Protein AF-A0A922Z067-F1 (afdb_monomer)

Structure (mmCIF, N/CA/C/O backbone):
data_AF-A0A922Z067-F1
#
_entry.id   AF-A0A922Z067-F1
#
loop_
_atom_site.group_PDB
_atom_site.id
_atom_site.type_symbol
_atom_site.label_atom_id
_atom_site.label_alt_id
_atom_site.label_comp_id
_atom_site.label_asym_id
_atom_site.label_entity_id
_atom_site.label_seq_id
_atom_site.pdbx_PDB_ins_code
_atom_site.Cartn_x
_atom_site.Cartn_y
_atom_site.Cartn_z
_atom_site.occupancy
_atom_site.B_iso_or_equiv
_atom_site.auth_seq_id
_atom_site.auth_comp_id
_atom_site.auth_asym_id
_atom_site.auth_atom_id
_atom_site.pdbx_PDB_model_num
ATOM 1 N N . MET A 1 1 ? -2.466 -18.000 26.412 1.00 44.81 1 MET A N 1
ATOM 2 C CA . MET A 1 1 ? -3.305 -17.136 25.554 1.00 44.81 1 MET A CA 1
ATOM 3 C C . MET A 1 1 ? -4.012 -16.157 26.472 1.00 44.81 1 MET A C 1
ATOM 5 O O . MET A 1 1 ? -4.821 -16.600 27.269 1.00 44.81 1 MET A O 1
ATOM 9 N N . SER A 1 2 ? -3.611 -14.889 26.459 1.00 47.97 2 SER A N 1
ATOM 10 C CA . SER A 1 2 ? -4.066 -13.870 27.418 1.00 47.97 2 SER A CA 1
ATOM 11 C C . SER A 1 2 ? -5.526 -13.458 27.169 1.00 47.97 2 SER A C 1
ATOM 13 O O . SER A 1 2 ? -5.926 -13.393 26.007 1.00 47.97 2 SER A O 1
ATOM 15 N N . GLU A 1 3 ? -6.288 -13.141 28.225 1.00 55.47 3 GLU A N 1
ATOM 16 C CA . GLU A 1 3 ? -7.697 -12.682 28.168 1.00 55.47 3 GLU A CA 1
ATOM 17 C C . GLU A 1 3 ? -7.913 -11.548 27.152 1.00 55.47 3 GLU A C 1
ATOM 19 O O . GLU A 1 3 ? -8.799 -11.638 26.306 1.00 55.47 3 GLU A O 1
ATOM 24 N N . ALA A 1 4 ? -6.996 -10.575 27.105 1.00 55.53 4 ALA A N 1
ATOM 25 C CA . ALA A 1 4 ? -7.028 -9.482 26.130 1.00 55.53 4 ALA A CA 1
ATOM 26 C C . ALA A 1 4 ? -7.072 -9.960 24.662 1.00 55.53 4 ALA A C 1
ATOM 28 O O . ALA A 1 4 ? -7.680 -9.321 23.809 1.00 55.53 4 ALA A O 1
ATOM 29 N N . GLY A 1 5 ? -6.448 -11.098 24.337 1.00 57.03 5 GLY A N 1
ATOM 30 C CA . GLY A 1 5 ? -6.485 -11.667 22.986 1.00 57.03 5 GLY A CA 1
ATOM 31 C C . GLY A 1 5 ? -7.837 -12.289 22.620 1.00 57.03 5 GLY A C 1
ATOM 32 O O . GLY A 1 5 ? -8.207 -12.285 21.446 1.00 57.03 5 GLY A O 1
ATOM 33 N N . GLN A 1 6 ? -8.579 -12.804 23.604 1.00 59.97 6 GLN A N 1
ATOM 34 C CA . GLN A 1 6 ? -9.926 -13.348 23.401 1.00 59.97 6 GLN A CA 1
ATOM 35 C C . GLN A 1 6 ? -10.960 -12.230 23.240 1.00 59.97 6 GLN A C 1
ATOM 37 O O . GLN A 1 6 ? -11.846 -12.351 22.391 1.00 59.97 6 GLN A O 1
ATOM 42 N N . ASP A 1 7 ? -10.791 -11.115 23.954 1.00 71.62 7 ASP A N 1
ATOM 43 C CA . ASP A 1 7 ? -11.640 -9.932 23.789 1.00 71.62 7 ASP A CA 1
ATOM 44 C C . ASP A 1 7 ? -11.510 -9.332 22.385 1.00 71.62 7 ASP A C 1
ATOM 46 O O . ASP A 1 7 ? -12.518 -9.132 21.703 1.00 71.62 7 ASP A O 1
ATOM 50 N N . TRP A 1 8 ? -10.285 -9.162 21.873 1.00 71.50 8 TRP A N 1
ATOM 51 C CA . TRP A 1 8 ? -10.077 -8.693 20.497 1.00 71.50 8 TRP A CA 1
ATOM 52 C C . TRP A 1 8 ? -10.680 -9.625 19.441 1.00 71.50 8 TRP A C 1
ATOM 54 O O . TRP A 1 8 ? -11.206 -9.149 18.434 1.00 71.50 8 TRP A O 1
ATOM 64 N N . ALA A 1 9 ? -10.641 -10.941 19.663 1.00 70.44 9 ALA A N 1
ATOM 65 C CA . ALA A 1 9 ? -11.249 -11.911 18.755 1.00 70.44 9 ALA A CA 1
ATOM 66 C C . ALA A 1 9 ? -12.785 -11.803 18.748 1.00 70.44 9 ALA A C 1
ATOM 68 O O . ALA A 1 9 ? -13.399 -11.804 17.679 1.00 70.44 9 ALA A O 1
ATOM 69 N N . ARG A 1 10 ? -13.412 -11.650 19.923 1.00 74.25 10 ARG A N 1
ATOM 70 C CA . ARG A 1 10 ? -14.869 -11.477 20.051 1.00 74.25 10 ARG A CA 1
ATOM 71 C C . ARG A 1 10 ? -15.341 -10.154 19.442 1.00 74.25 10 ARG A C 1
ATOM 73 O O . ARG A 1 10 ? -16.341 -10.129 18.719 1.00 74.25 10 ARG A O 1
ATOM 80 N N . LEU A 1 11 ? -14.605 -9.069 19.677 1.00 76.12 11 LEU A N 1
ATOM 81 C CA . LEU A 1 11 ? -14.868 -7.772 19.048 1.00 76.12 11 LEU A CA 1
ATOM 82 C C . LEU A 1 11 ? -14.697 -7.846 17.530 1.00 76.12 11 LEU A C 1
ATOM 84 O O . LEU A 1 11 ? -15.521 -7.315 16.789 1.00 76.12 11 LEU A O 1
ATOM 88 N N . GLY A 1 12 ? -13.669 -8.558 17.061 1.00 76.00 12 GLY A N 1
ATOM 89 C CA . GLY A 1 12 ? -13.436 -8.783 15.639 1.00 76.00 12 GLY A CA 1
ATOM 90 C C . GLY A 1 12 ? -14.587 -9.532 14.972 1.00 76.00 12 GLY A C 1
ATOM 91 O O . GLY A 1 12 ? -15.049 -9.118 13.912 1.00 76.00 12 GLY A O 1
ATOM 92 N N . ALA A 1 13 ? -15.108 -10.574 15.624 1.00 75.94 13 ALA A N 1
ATOM 93 C CA . ALA A 1 13 ? -16.281 -11.304 15.152 1.00 75.94 13 ALA A CA 1
ATOM 94 C C . ALA A 1 13 ? -17.540 -10.420 15.110 1.00 75.94 13 ALA A C 1
ATOM 96 O O . ALA A 1 13 ? -18.308 -10.500 14.157 1.00 75.94 13 ALA A O 1
ATOM 97 N N . THR A 1 14 ? -17.726 -9.546 16.102 1.00 78.69 14 THR A N 1
ATOM 98 C CA . THR A 1 14 ? -18.857 -8.602 16.149 1.00 78.69 14 THR A CA 1
ATOM 99 C C . THR A 1 14 ? -18.771 -7.584 15.009 1.00 78.69 14 THR A C 1
ATOM 101 O O . THR A 1 14 ? -19.737 -7.379 14.280 1.00 78.69 14 THR A O 1
ATOM 104 N N . ALA A 1 15 ? -17.592 -6.999 14.786 1.00 79.25 15 ALA A N 1
ATOM 105 C CA . ALA A 1 15 ? -17.363 -6.064 13.688 1.00 79.25 15 ALA A CA 1
ATOM 106 C C . ALA A 1 15 ? -17.493 -6.729 12.302 1.00 79.25 15 ALA A C 1
ATOM 108 O O . ALA A 1 15 ? -17.923 -6.079 11.353 1.00 79.25 15 ALA A O 1
ATOM 109 N N . ALA A 1 16 ? -17.165 -8.020 12.179 1.00 77.81 16 ALA A N 1
ATOM 110 C CA . ALA A 1 16 ? -17.345 -8.790 10.947 1.00 77.81 16 ALA A CA 1
ATOM 111 C C . ALA A 1 16 ? -18.813 -9.163 10.653 1.00 77.81 16 ALA A C 1
ATOM 113 O O . ALA A 1 16 ? -19.139 -9.444 9.502 1.00 77.81 16 ALA A O 1
ATOM 114 N N . GLN A 1 17 ? -19.696 -9.162 11.659 1.00 82.25 17 GLN A N 1
ATOM 115 C CA . GLN A 1 17 ? -21.141 -9.374 11.477 1.00 82.25 17 GLN A CA 1
ATOM 116 C C . GLN A 1 17 ? -21.872 -8.112 10.999 1.00 82.25 17 GLN A C 1
ATOM 118 O O . GLN A 1 17 ? -22.988 -8.200 10.486 1.00 82.25 17 GLN A O 1
ATOM 123 N N . ASP A 1 18 ? -21.258 -6.934 11.135 1.00 86.00 18 ASP A N 1
ATOM 124 C CA . ASP A 1 18 ? -21.818 -5.693 10.614 1.00 86.00 18 ASP A CA 1
ATOM 125 C C . ASP A 1 18 ? -21.780 -5.691 9.080 1.00 86.00 18 ASP A C 1
ATOM 127 O O . ASP A 1 18 ? -20.713 -5.640 8.465 1.00 86.00 18 ASP A O 1
ATOM 131 N N . ALA A 1 19 ? -22.956 -5.725 8.448 1.00 85.44 19 ALA A N 1
ATOM 132 C CA . ALA A 1 19 ? -23.074 -5.861 6.997 1.00 85.44 19 ALA A CA 1
ATOM 133 C C . ALA A 1 19 ? -22.355 -4.744 6.222 1.00 85.44 19 ALA A C 1
ATOM 135 O O . ALA A 1 19 ? -21.806 -4.999 5.148 1.00 85.44 19 ALA A O 1
ATOM 136 N N . THR A 1 20 ? -22.316 -3.520 6.757 1.00 86.88 20 THR A N 1
ATOM 137 C CA . THR A 1 20 ? -21.654 -2.381 6.108 1.00 86.88 20 THR A CA 1
ATOM 138 C C . THR A 1 20 ? -20.136 -2.535 6.158 1.00 86.88 20 THR A C 1
ATOM 140 O O . THR A 1 20 ? -19.469 -2.365 5.136 1.00 86.88 20 THR A O 1
ATOM 143 N N . LEU A 1 21 ? -19.582 -2.891 7.323 1.00 85.75 21 LEU A N 1
ATOM 144 C CA . LEU A 1 21 ? -18.149 -3.156 7.478 1.00 85.75 21 LEU A CA 1
ATOM 145 C C . LEU A 1 21 ? -17.712 -4.381 6.673 1.00 85.75 21 LEU A C 1
ATOM 147 O O . LEU A 1 21 ? -16.710 -4.307 5.964 1.00 85.75 21 LEU A O 1
ATOM 151 N N . ALA A 1 22 ? -18.477 -5.473 6.727 1.00 83.25 22 ALA A N 1
ATOM 152 C CA . ALA A 1 22 ? -18.193 -6.703 5.996 1.00 83.25 22 ALA A CA 1
ATOM 153 C C . ALA A 1 22 ? -18.208 -6.481 4.477 1.00 83.25 22 ALA A C 1
ATOM 155 O O . ALA A 1 22 ? -17.276 -6.890 3.782 1.00 83.25 22 ALA A O 1
ATOM 156 N N . SER A 1 23 ? -19.219 -5.770 3.964 1.00 84.75 23 SER A N 1
ATOM 157 C CA . SER A 1 23 ? -19.333 -5.466 2.532 1.00 84.75 23 SER A CA 1
ATOM 158 C C . SER A 1 23 ? -18.213 -4.547 2.052 1.00 84.75 23 SER A C 1
ATOM 160 O O . SER A 1 23 ? -17.657 -4.766 0.980 1.00 84.75 23 SER A O 1
ATOM 162 N N . TYR A 1 24 ? -17.846 -3.533 2.843 1.00 85.94 24 TYR A N 1
ATOM 163 C CA . TYR A 1 24 ? -16.751 -2.634 2.481 1.00 85.94 24 TYR A CA 1
ATOM 164 C C . TYR A 1 24 ? -15.385 -3.324 2.567 1.00 85.94 24 TYR A C 1
ATOM 166 O O . TYR A 1 24 ? -14.530 -3.120 1.708 1.00 85.94 24 TYR A O 1
ATOM 174 N N . ALA A 1 25 ? -15.165 -4.156 3.589 1.00 85.94 25 ALA A N 1
ATOM 175 C CA . ALA A 1 25 ? -13.918 -4.887 3.758 1.00 85.94 25 ALA A CA 1
ATOM 176 C C . ALA A 1 25 ? -13.757 -6.031 2.754 1.00 85.94 25 ALA A C 1
ATOM 178 O O . ALA A 1 25 ? -12.620 -6.428 2.547 1.00 85.94 25 ALA A O 1
ATOM 179 N N . ALA A 1 26 ? -14.842 -6.565 2.176 1.00 82.00 26 ALA A N 1
ATOM 180 C CA . ALA A 1 26 ? -14.914 -7.797 1.381 1.00 82.00 26 ALA A CA 1
ATOM 181 C C . ALA A 1 26 ? -13.571 -8.271 0.783 1.00 82.00 26 ALA A C 1
ATOM 183 O O . ALA A 1 26 ? -13.000 -7.652 -0.123 1.00 82.00 26 ALA A O 1
ATOM 184 N N . GLY A 1 27 ? -13.055 -9.382 1.327 1.00 77.56 27 GLY A N 1
ATOM 185 C CA . GLY A 1 27 ? -11.777 -9.986 0.927 1.00 77.56 27 GLY A CA 1
ATOM 186 C C . GLY A 1 27 ? -10.516 -9.227 1.367 1.00 77.56 27 GLY A C 1
ATOM 187 O O . GLY A 1 27 ? -9.429 -9.546 0.906 1.00 77.56 27 GLY A O 1
ATOM 188 N N . GLY A 1 28 ? -10.642 -8.200 2.201 1.00 84.00 28 GLY A N 1
ATOM 189 C CA . GLY A 1 28 ? -9.570 -7.333 2.682 1.00 84.00 28 GLY A CA 1
ATOM 190 C C . GLY A 1 28 ? -9.375 -7.428 4.195 1.00 84.00 28 GLY A C 1
ATOM 191 O O . GLY A 1 28 ? -9.529 -8.493 4.797 1.00 84.00 28 GLY A O 1
ATOM 192 N N . ALA A 1 29 ? -9.002 -6.319 4.829 1.00 86.50 29 ALA A N 1
ATOM 193 C CA . ALA A 1 29 ? -8.686 -6.289 6.254 1.00 86.50 29 ALA A CA 1
ATOM 194 C C . ALA A 1 29 ? -9.755 -5.610 7.093 1.00 86.50 29 ALA A C 1
ATOM 196 O O . ALA A 1 29 ? -10.388 -4.641 6.677 1.00 86.50 29 ALA A O 1
ATOM 197 N N . LEU A 1 30 ? -9.855 -6.091 8.326 1.00 88.25 30 LEU A N 1
ATOM 198 C CA . LEU A 1 30 ? -10.608 -5.452 9.386 1.00 88.25 30 LEU A CA 1
ATOM 199 C C . LEU A 1 30 ? -9.695 -5.305 10.612 1.00 88.25 30 LEU A C 1
ATOM 201 O O . LEU A 1 30 ? -9.114 -6.270 11.112 1.00 88.25 30 LEU A O 1
ATOM 205 N N . LEU A 1 31 ? -9.520 -4.071 11.063 1.00 88.44 31 LEU A N 1
ATOM 206 C CA . LEU A 1 31 ? -8.706 -3.701 12.218 1.00 88.44 31 LEU A CA 1
ATOM 207 C C . LEU A 1 31 ? -9.610 -3.073 13.272 1.00 88.44 31 LEU A C 1
ATOM 209 O O . LEU A 1 31 ? -10.593 -2.415 12.933 1.00 88.44 31 LEU A O 1
ATOM 213 N N . LEU A 1 32 ? -9.246 -3.236 14.537 1.00 89.94 32 LEU A N 1
ATOM 214 C CA . LEU A 1 32 ? -9.886 -2.542 15.644 1.00 89.94 32 LEU A CA 1
ATOM 215 C C . LEU A 1 32 ? -8.896 -1.588 16.299 1.00 89.94 32 LEU A C 1
ATOM 217 O O . LEU A 1 32 ? -7.695 -1.854 16.339 1.00 89.94 32 LEU A O 1
ATOM 221 N N . TRP A 1 33 ? -9.400 -0.476 16.810 1.00 88.12 33 TRP A N 1
ATOM 222 C CA . TRP A 1 33 ? -8.616 0.500 17.545 1.00 88.12 33 TRP A CA 1
ATOM 223 C C . TRP A 1 33 ? -9.377 0.936 18.789 1.00 88.12 33 TRP A C 1
ATOM 225 O O . TRP A 1 33 ? -10.476 1.486 18.696 1.00 88.12 33 TRP A O 1
ATOM 235 N N . ASP A 1 34 ? -8.764 0.700 19.941 1.00 85.12 34 ASP A N 1
ATOM 236 C CA . ASP A 1 34 ? -9.193 1.278 21.207 1.00 85.12 34 ASP A CA 1
ATOM 237 C C . ASP A 1 34 ? -8.464 2.612 21.423 1.00 85.12 34 ASP A C 1
ATOM 239 O O . ASP A 1 34 ? -7.254 2.738 21.200 1.00 85.12 34 ASP A O 1
ATOM 243 N N . ARG A 1 35 ? -9.231 3.619 21.844 1.00 80.94 35 ARG A N 1
ATOM 244 C CA . ARG A 1 35 ? -8.738 4.950 22.185 1.00 80.94 35 ARG A CA 1
ATOM 245 C C . ARG A 1 35 ? -7.669 4.891 23.274 1.00 80.94 35 ARG A C 1
ATOM 247 O O . ARG A 1 35 ? -6.694 5.638 23.156 1.00 80.94 35 ARG A O 1
ATOM 254 N N . ASP A 1 36 ? -7.859 4.040 24.279 1.00 76.94 36 ASP A N 1
ATOM 255 C CA . ASP A 1 36 ? -7.061 4.047 25.506 1.00 76.94 36 ASP A CA 1
ATOM 256 C C . ASP A 1 36 ? -5.880 3.070 25.430 1.00 76.94 36 ASP A C 1
ATOM 258 O O . ASP A 1 36 ? -4.781 3.401 25.878 1.00 76.94 36 ASP A O 1
ATOM 262 N N . ALA A 1 37 ? -6.044 1.916 24.770 1.00 75.06 37 ALA A N 1
ATOM 263 C CA . ALA A 1 37 ? -4.945 0.968 24.568 1.00 75.06 37 ALA A CA 1
ATOM 264 C C . ALA A 1 37 ? -3.844 1.479 23.616 1.00 75.06 37 ALA A C 1
ATOM 266 O O . ALA A 1 37 ? -2.691 1.054 23.714 1.00 75.06 37 ALA A O 1
ATOM 267 N N . GLY A 1 38 ? -4.180 2.356 22.659 1.00 69.62 38 GLY A N 1
ATOM 268 C CA . GLY A 1 38 ? -3.211 2.950 21.726 1.00 69.62 38 GLY A CA 1
ATOM 269 C C . GLY A 1 38 ? -2.507 1.949 20.795 1.00 69.62 38 GLY A C 1
ATOM 270 O O . GLY A 1 38 ? -1.472 2.282 20.207 1.00 69.62 38 GLY A O 1
ATOM 271 N N . GLN A 1 39 ? -3.050 0.735 20.669 1.00 72.94 39 GLN A N 1
ATOM 272 C CA . GLN A 1 39 ? -2.541 -0.356 19.839 1.00 72.94 39 GLN A CA 1
ATOM 273 C C . GLN A 1 39 ? -3.671 -0.939 18.978 1.00 72.94 39 GLN A C 1
ATOM 275 O O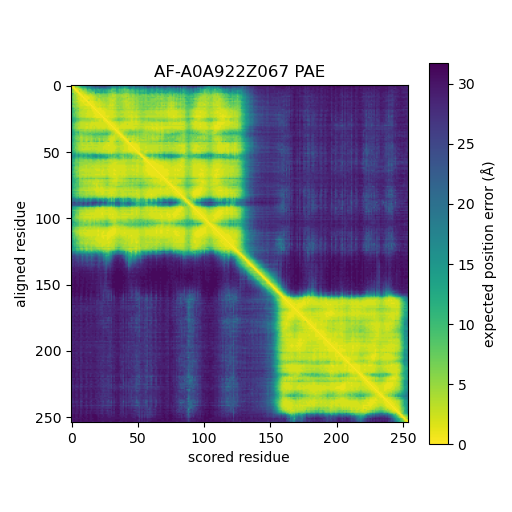 . GLN A 1 39 ? -4.814 -1.014 19.438 1.00 72.94 39 GLN A O 1
ATOM 280 N N . PRO A 1 40 ? -3.380 -1.372 17.738 1.00 77.88 40 PRO A N 1
ATOM 281 C CA . PRO A 1 40 ? -4.387 -1.968 16.876 1.00 77.88 40 PRO A CA 1
ATOM 282 C C . PRO A 1 40 ? -4.670 -3.426 17.266 1.00 77.88 40 PRO A C 1
ATOM 284 O O . PRO A 1 40 ? -3.758 -4.244 17.398 1.00 77.88 40 PRO A O 1
ATOM 287 N N . GLY A 1 41 ? -5.952 -3.769 17.374 1.00 79.69 41 GLY A N 1
ATOM 288 C CA . GLY A 1 41 ? -6.441 -5.140 17.447 1.00 79.69 41 GLY A CA 1
ATOM 289 C C . GLY A 1 41 ? -6.564 -5.751 16.049 1.00 79.69 41 GLY A C 1
ATOM 290 O O . GLY A 1 41 ? -7.201 -5.189 15.155 1.00 79.69 41 GLY A O 1
ATOM 291 N N . PHE A 1 42 ? -5.961 -6.921 15.842 1.00 77.69 42 PHE A N 1
ATOM 292 C CA . PHE A 1 42 ? -6.008 -7.630 14.562 1.00 77.69 42 PHE A CA 1
ATOM 293 C C . PHE A 1 42 ? -7.165 -8.624 14.519 1.00 77.69 42 PHE A C 1
ATOM 295 O O . PHE A 1 42 ? -7.149 -9.604 15.262 1.00 77.69 42 PHE A O 1
ATOM 302 N N . THR A 1 43 ? -8.124 -8.422 13.613 1.00 77.00 43 THR A N 1
ATOM 303 C CA . THR A 1 43 ? -9.290 -9.322 13.508 1.00 77.00 43 THR A CA 1
ATOM 304 C C . THR A 1 43 ? -9.104 -10.441 12.484 1.00 77.00 43 THR A C 1
ATOM 306 O O . THR A 1 43 ? -9.693 -11.507 12.628 1.00 77.00 43 THR A O 1
ATOM 309 N N . ASN A 1 44 ? -8.264 -10.236 11.463 1.00 79.25 44 ASN A N 1
ATOM 310 C CA . ASN A 1 44 ? -7.990 -11.237 10.437 1.00 79.25 44 ASN A CA 1
ATOM 311 C C . ASN A 1 44 ? -6.524 -11.207 9.964 1.00 79.25 44 ASN A C 1
ATOM 313 O O . ASN A 1 44 ? -5.731 -10.333 10.326 1.00 79.25 44 ASN A O 1
ATOM 317 N N . ALA A 1 45 ? -6.140 -12.198 9.159 1.00 76.62 45 ALA A N 1
ATOM 318 C CA . ALA A 1 45 ? -4.771 -12.335 8.670 1.00 76.62 45 ALA A CA 1
ATOM 319 C C . ALA A 1 45 ? -4.365 -11.187 7.718 1.00 76.62 45 ALA A C 1
ATOM 321 O O . ALA A 1 45 ? -3.230 -10.715 7.772 1.00 76.62 45 ALA A O 1
ATOM 322 N N . ALA A 1 46 ? -5.307 -10.658 6.930 1.00 76.06 46 ALA A N 1
ATOM 323 C CA . ALA A 1 46 ? -5.093 -9.481 6.088 1.00 76.06 46 ALA A CA 1
ATOM 324 C C . ALA A 1 46 ? -4.741 -8.224 6.906 1.00 76.06 46 ALA A C 1
ATOM 326 O O . ALA A 1 46 ? -3.865 -7.453 6.520 1.00 76.06 46 ALA A O 1
ATOM 327 N N . ALA A 1 47 ? -5.370 -8.033 8.068 1.00 77.25 47 ALA A N 1
ATOM 328 C CA . ALA A 1 47 ? -5.072 -6.934 8.981 1.00 77.25 47 ALA A CA 1
ATOM 329 C C . ALA A 1 47 ? -3.647 -7.022 9.542 1.00 77.25 47 ALA A C 1
ATOM 331 O O . ALA A 1 47 ? -2.952 -6.008 9.632 1.00 77.25 47 ALA A O 1
ATOM 332 N N . ARG A 1 48 ? -3.178 -8.236 9.864 1.00 76.50 48 ARG A N 1
ATOM 333 C CA . ARG A 1 48 ? -1.776 -8.459 10.256 1.00 76.50 48 ARG A CA 1
ATOM 334 C C . ARG A 1 48 ? -0.820 -8.166 9.108 1.00 76.50 48 ARG A C 1
ATOM 336 O O . ARG A 1 48 ? 0.182 -7.491 9.332 1.00 76.50 48 ARG A O 1
ATOM 343 N N . ALA A 1 49 ? -1.143 -8.625 7.898 1.00 71.12 49 ALA A N 1
ATOM 344 C CA . ALA A 1 49 ? -0.337 -8.374 6.705 1.00 71.12 49 ALA A CA 1
ATOM 345 C C . ALA A 1 49 ? -0.211 -6.869 6.405 1.00 71.12 49 ALA A C 1
ATOM 347 O O . ALA A 1 49 ? 0.881 -6.397 6.099 1.00 71.12 49 ALA A O 1
ATOM 348 N N . LEU A 1 50 ? -1.292 -6.099 6.582 1.00 75.75 50 LEU A N 1
ATOM 349 C CA . LEU A 1 50 ? -1.303 -4.649 6.357 1.00 75.75 50 LEU A CA 1
ATOM 350 C C . LEU A 1 50 ? -0.302 -3.892 7.249 1.00 75.75 50 LEU A C 1
ATOM 352 O O . LEU A 1 50 ? 0.363 -2.966 6.785 1.00 75.75 50 LEU A O 1
ATOM 356 N N . LEU A 1 51 ? -0.152 -4.316 8.508 1.00 72.31 51 LEU A N 1
ATOM 357 C CA . LEU A 1 51 ? 0.768 -3.712 9.485 1.00 72.31 51 LEU A CA 1
ATOM 358 C C . LEU A 1 51 ? 2.085 -4.489 9.656 1.00 72.31 51 LEU A C 1
ATOM 360 O O . LEU A 1 51 ? 2.804 -4.281 10.640 1.00 72.31 51 LEU A O 1
ATOM 364 N N . ALA A 1 52 ? 2.397 -5.395 8.723 1.00 65.12 52 ALA A N 1
ATOM 365 C CA . ALA A 1 52 ? 3.567 -6.277 8.761 1.00 65.12 52 ALA A CA 1
ATOM 366 C C . ALA A 1 52 ? 3.753 -7.008 10.110 1.00 65.12 52 ALA A C 1
ATOM 368 O O . ALA A 1 52 ? 4.873 -7.218 10.565 1.00 65.12 52 ALA A O 1
ATOM 369 N N . GLY A 1 53 ? 2.657 -7.323 10.808 1.00 59.25 53 GLY A N 1
ATOM 370 C CA . GLY A 1 53 ? 2.670 -7.968 12.126 1.00 59.25 53 GLY A CA 1
ATOM 371 C C . GLY A 1 53 ? 3.215 -7.120 13.286 1.00 59.25 53 GLY A C 1
ATOM 372 O O . GLY A 1 53 ? 3.139 -7.563 14.426 1.00 59.25 53 GLY A O 1
ATOM 373 N N . THR A 1 54 ? 3.722 -5.908 13.034 1.00 62.25 54 THR A N 1
ATOM 374 C CA . THR A 1 54 ? 4.356 -5.060 14.064 1.00 62.25 54 THR A CA 1
ATOM 375 C C . THR A 1 54 ? 3.359 -4.276 14.913 1.00 62.25 54 THR A C 1
ATOM 377 O O . THR A 1 54 ? 3.696 -3.849 16.012 1.00 62.25 54 THR A O 1
ATOM 380 N N . GLY A 1 55 ? 2.159 -4.012 14.382 1.00 64.75 55 GLY A N 1
ATOM 381 C CA . GLY A 1 55 ? 1.172 -3.127 15.016 1.00 64.75 55 GLY A CA 1
ATOM 382 C C . GLY A 1 55 ? 1.597 -1.654 15.094 1.00 64.75 55 GLY A C 1
ATOM 383 O O . GLY A 1 55 ? 0.853 -0.827 15.615 1.00 64.75 55 GLY A O 1
ATOM 384 N N . SER A 1 56 ? 2.767 -1.295 14.555 1.00 69.50 56 SER A N 1
ATOM 385 C CA . SER A 1 56 ? 3.314 0.054 14.660 1.00 69.50 56 SER A CA 1
ATOM 386 C C . SER A 1 56 ? 2.691 0.981 13.621 1.00 69.50 56 SER A C 1
ATOM 388 O O . SER A 1 56 ? 2.845 0.797 12.414 1.00 69.50 56 SER A O 1
ATOM 390 N N . LEU A 1 57 ? 1.990 2.005 14.106 1.00 76.62 57 LEU A N 1
ATOM 391 C CA . LEU A 1 57 ? 1.376 3.057 13.296 1.00 76.62 57 LEU A CA 1
ATOM 392 C C . LEU A 1 57 ? 2.079 4.399 13.527 1.00 76.62 57 LEU A C 1
ATOM 394 O O . LEU A 1 57 ? 2.449 4.682 14.668 1.00 76.62 57 LEU A O 1
ATOM 398 N N . PRO A 1 58 ? 2.211 5.277 12.514 1.00 75.88 58 PRO A N 1
ATOM 399 C CA . PRO A 1 58 ? 2.752 6.624 12.703 1.00 75.88 58 PRO A CA 1
ATOM 400 C C . PRO A 1 58 ? 1.970 7.417 13.760 1.00 75.88 58 PRO A C 1
ATOM 402 O O . PRO A 1 58 ? 0.747 7.294 13.847 1.00 75.88 58 PRO A O 1
ATOM 405 N N . ALA A 1 59 ? 2.643 8.287 14.520 1.00 81.81 59 ALA A N 1
ATOM 406 C CA . ALA A 1 59 ? 2.013 9.065 15.596 1.00 81.81 59 ALA A CA 1
ATOM 407 C C . ALA A 1 59 ? 0.796 9.879 15.117 1.00 81.81 59 ALA A C 1
ATOM 409 O O . ALA A 1 59 ? -0.245 9.872 15.769 1.00 81.81 59 ALA A O 1
ATOM 410 N N . THR A 1 60 ? 0.890 10.492 13.934 1.00 83.12 60 THR A N 1
ATOM 411 C CA . THR A 1 60 ? -0.215 11.233 13.303 1.00 83.12 60 THR A CA 1
ATOM 412 C C . THR A 1 60 ? -1.411 10.342 12.970 1.00 83.12 60 THR A C 1
ATOM 414 O O . THR A 1 60 ? -2.558 10.767 13.088 1.00 83.12 60 THR A O 1
ATOM 417 N N . THR A 1 61 ? -1.162 9.084 12.598 1.00 86.44 61 THR A N 1
ATOM 418 C CA . THR A 1 61 ? -2.227 8.108 12.339 1.00 86.44 61 THR A CA 1
ATOM 419 C C . THR A 1 61 ? -2.879 7.681 13.644 1.00 86.44 61 THR A C 1
ATOM 421 O O . THR A 1 61 ? -4.100 7.726 13.732 1.00 86.44 61 THR A O 1
ATOM 424 N N . ARG A 1 62 ? -2.096 7.383 14.690 1.00 86.38 62 ARG A N 1
ATOM 425 C CA . ARG A 1 62 ? -2.641 7.065 16.021 1.00 86.38 62 ARG A CA 1
ATOM 426 C C . ARG A 1 62 ? -3.517 8.196 16.564 1.00 86.38 62 ARG A C 1
ATOM 428 O O . ARG A 1 62 ? -4.636 7.943 16.987 1.00 86.38 62 ARG A O 1
ATOM 435 N N . GLN A 1 63 ? -3.058 9.447 16.461 1.00 87.94 63 GLN A N 1
ATOM 436 C CA . GLN A 1 63 ? -3.846 10.624 16.851 1.00 87.94 63 GLN A CA 1
ATOM 437 C C . GLN A 1 63 ? -5.170 10.708 16.082 1.00 87.94 63 GLN A C 1
ATOM 439 O O . GLN A 1 63 ? -6.221 10.942 16.679 1.00 87.94 63 GLN A O 1
ATOM 444 N N . ARG A 1 64 ? -5.144 10.478 14.762 1.00 91.00 64 ARG A N 1
ATOM 445 C CA . ARG A 1 64 ? -6.362 10.473 13.945 1.00 91.00 64 ARG A CA 1
ATOM 446 C C . ARG A 1 64 ? -7.319 9.347 14.343 1.00 91.00 64 ARG A C 1
ATOM 448 O O . ARG A 1 64 ? -8.518 9.598 14.426 1.00 91.00 64 ARG A O 1
ATOM 455 N N . LEU A 1 65 ? -6.807 8.151 14.630 1.00 90.38 65 LEU A N 1
ATOM 456 C CA . LEU A 1 65 ? -7.611 7.018 15.095 1.00 90.38 65 LEU A CA 1
ATOM 457 C C . LEU A 1 65 ? -8.248 7.289 16.463 1.00 90.38 65 LEU A C 1
ATOM 459 O O . LEU A 1 65 ? -9.439 7.043 16.622 1.00 90.38 65 LEU A O 1
ATOM 463 N N . SER A 1 66 ? -7.523 7.890 17.412 1.00 89.94 66 SER A N 1
ATOM 464 C CA . SER A 1 66 ? -8.091 8.283 18.710 1.00 89.94 66 SER A CA 1
ATOM 465 C C . SER A 1 66 ? -9.204 9.332 18.576 1.00 89.94 66 SER A C 1
ATOM 467 O O . SER A 1 66 ? -10.185 9.266 19.310 1.00 89.94 66 SER A O 1
ATOM 469 N N . LEU A 1 67 ? -9.107 10.271 17.625 1.00 90.00 67 LEU A N 1
ATOM 470 C CA . LEU A 1 67 ? -10.186 11.234 17.351 1.00 90.00 67 LEU A CA 1
ATOM 471 C C . LEU A 1 67 ? -11.418 10.570 16.713 1.00 90.00 67 LEU A C 1
ATOM 473 O O . LEU A 1 67 ? -12.551 10.927 17.030 1.00 90.00 67 LEU A O 1
ATOM 477 N N . LEU A 1 68 ? -11.205 9.599 15.820 1.00 90.88 68 LEU A N 1
ATOM 478 C CA . LEU A 1 68 ? -12.280 8.803 15.221 1.00 90.88 68 LEU A CA 1
ATOM 479 C C . LEU A 1 68 ? -12.992 7.946 16.271 1.00 90.88 68 LEU A C 1
ATOM 481 O O . LEU A 1 68 ? -14.219 7.984 16.333 1.00 90.88 68 LEU A O 1
ATOM 485 N N . ALA A 1 69 ? -12.229 7.269 17.134 1.00 89.44 69 ALA A N 1
ATOM 486 C CA . ALA A 1 69 ? -12.742 6.525 18.283 1.00 89.44 69 ALA A CA 1
ATOM 487 C C . ALA A 1 69 ? -13.468 7.438 19.291 1.00 89.44 69 ALA A C 1
ATOM 489 O O . ALA A 1 69 ? -14.473 7.050 19.873 1.00 89.44 69 ALA A O 1
ATOM 490 N N . GLY A 1 70 ? -13.007 8.685 19.445 1.00 88.50 70 GLY A N 1
ATOM 491 C CA . GLY A 1 70 ? -13.598 9.702 20.319 1.00 88.50 70 GLY A CA 1
ATOM 492 C C . GLY A 1 70 ? -14.897 10.344 19.814 1.00 88.50 70 GLY A C 1
ATOM 493 O O . GLY A 1 70 ? -15.339 11.317 20.419 1.00 88.50 70 GLY A O 1
ATOM 494 N N . GLY A 1 71 ? -15.494 9.842 18.725 1.00 85.94 71 GLY A N 1
ATOM 495 C CA . GLY A 1 71 ? -16.819 10.269 18.257 1.00 85.94 71 GLY A CA 1
ATOM 496 C C . GLY A 1 71 ? -16.864 10.935 16.879 1.00 85.94 71 GLY A C 1
ATOM 497 O O . GLY A 1 71 ? -17.944 11.306 16.427 1.00 85.94 71 GLY A O 1
ATOM 498 N N . LEU A 1 72 ? -15.734 11.085 16.173 1.00 87.56 72 LEU A N 1
ATOM 499 C CA . LEU A 1 72 ? -15.772 11.558 14.777 1.00 87.56 72 LEU A CA 1
ATOM 500 C C . LEU A 1 72 ? -16.248 10.483 13.785 1.00 87.56 72 LEU A C 1
ATOM 502 O O . LEU A 1 72 ? -16.683 10.824 12.678 1.00 87.56 72 LEU A O 1
ATOM 506 N N . ALA A 1 73 ? -16.135 9.201 14.147 1.00 90.56 73 ALA A N 1
ATOM 507 C CA . ALA A 1 73 ? -16.774 8.103 13.433 1.00 90.56 73 ALA A CA 1
ATOM 508 C C . ALA A 1 73 ? -18.195 7.877 13.973 1.00 90.56 73 ALA A C 1
ATOM 510 O O . ALA A 1 73 ? -18.455 8.041 15.161 1.00 90.56 73 ALA A O 1
ATOM 511 N N . SER A 1 74 ? -19.119 7.506 13.088 1.00 89.31 74 SER A N 1
ATOM 512 C CA . SER A 1 74 ? -20.506 7.216 13.459 1.00 89.31 74 SER A CA 1
ATOM 513 C C . SER A 1 74 ? -20.659 5.730 13.813 1.00 89.31 74 SER A C 1
ATOM 515 O O . SER A 1 74 ? -19.973 4.898 13.212 1.00 89.31 74 SER A O 1
ATOM 517 N N . PRO A 1 75 ? -21.556 5.374 14.748 1.00 88.69 75 PRO A N 1
ATOM 518 C CA . PRO A 1 75 ? -21.970 3.988 14.961 1.00 88.69 75 PRO A CA 1
ATOM 519 C C . PRO A 1 75 ? -22.933 3.477 13.878 1.00 88.69 75 PRO A C 1
ATOM 521 O O . PRO A 1 75 ? -23.120 2.274 13.757 1.00 88.69 75 PRO A O 1
ATOM 524 N N . ASP A 1 76 ? -23.514 4.356 13.053 1.00 87.94 76 ASP A N 1
ATOM 525 C CA . ASP A 1 76 ? -24.526 3.979 12.053 1.00 87.94 76 ASP A CA 1
ATOM 526 C C . ASP A 1 76 ? -23.971 3.980 10.629 1.00 87.94 76 ASP A C 1
ATOM 528 O O . ASP A 1 76 ? -24.365 3.169 9.789 1.00 87.94 76 ASP A O 1
ATOM 532 N N . ARG A 1 77 ? -23.041 4.896 10.339 1.00 87.31 77 ARG A N 1
ATOM 533 C CA . ARG A 1 77 ? -22.525 5.130 8.985 1.00 87.31 77 ARG A CA 1
ATOM 534 C C . ARG A 1 77 ? -21.033 4.882 8.889 1.00 87.31 77 ARG A C 1
ATOM 536 O O . ARG A 1 77 ? -20.265 5.246 9.775 1.00 87.31 77 ARG A O 1
ATOM 543 N N . LEU A 1 78 ? -20.628 4.345 7.743 1.00 88.44 78 LEU A N 1
ATOM 544 C CA . LEU A 1 78 ? -19.225 4.230 7.382 1.00 88.44 78 LEU A CA 1
ATOM 545 C C . LEU A 1 78 ? -18.673 5.609 7.002 1.00 88.44 78 LEU A C 1
ATOM 547 O O . LEU A 1 78 ? -19.159 6.250 6.069 1.00 88.44 78 LEU A O 1
ATOM 551 N N . ARG A 1 79 ? -17.640 6.058 7.709 1.00 92.06 79 ARG A N 1
ATOM 552 C CA . ARG A 1 79 ? -16.889 7.268 7.374 1.00 92.06 79 ARG A CA 1
ATOM 553 C C . ARG A 1 79 ? -15.649 6.894 6.576 1.00 92.06 79 ARG A C 1
ATOM 555 O O . ARG A 1 79 ? -14.834 6.118 7.058 1.00 92.06 79 ARG A O 1
ATOM 562 N N . LEU A 1 80 ? -15.471 7.465 5.389 1.00 92.19 80 LEU A N 1
ATOM 563 C CA . LEU A 1 80 ? -14.263 7.230 4.600 1.00 92.19 80 LEU A CA 1
ATOM 564 C C . LEU A 1 80 ? -13.117 8.126 5.071 1.00 92.19 80 LEU A C 1
ATOM 566 O O . LEU A 1 80 ? -13.276 9.337 5.210 1.00 92.19 80 LEU A O 1
ATOM 570 N N . GLU A 1 81 ? -11.952 7.526 5.278 1.00 91.06 81 GLU A N 1
ATOM 571 C CA . GLU A 1 81 ? -10.718 8.211 5.642 1.00 91.06 81 GLU A CA 1
ATOM 572 C C . GLU A 1 81 ? -9.570 7.729 4.745 1.00 91.06 81 GLU A C 1
ATOM 574 O O . GLU A 1 81 ? -9.599 6.636 4.176 1.00 91.06 81 GLU A O 1
ATOM 579 N N . ARG A 1 82 ? -8.538 8.563 4.606 1.00 88.88 82 ARG A N 1
ATOM 580 C CA . ARG A 1 82 ? -7.286 8.201 3.932 1.00 88.88 82 ARG A CA 1
ATOM 581 C C . ARG A 1 82 ? -6.176 8.219 4.968 1.00 88.88 82 ARG A C 1
ATOM 583 O O . ARG A 1 82 ? -5.702 9.288 5.344 1.00 88.88 82 ARG A O 1
ATOM 590 N N . LEU A 1 83 ? -5.793 7.040 5.448 1.00 87.31 83 LEU A N 1
ATOM 591 C CA . LEU A 1 83 ? -4.881 6.876 6.582 1.00 87.31 83 LEU A CA 1
ATOM 592 C C . LEU A 1 83 ? -3.592 6.174 6.161 1.00 87.31 83 LEU A C 1
ATOM 594 O O . LEU A 1 83 ? -3.574 5.390 5.215 1.00 87.31 83 LEU A O 1
ATOM 598 N N . ARG A 1 84 ? -2.497 6.436 6.878 1.00 82.56 84 ARG A N 1
ATOM 599 C CA . ARG A 1 84 ? -1.214 5.757 6.653 1.00 82.56 84 ARG A CA 1
ATOM 600 C C . ARG A 1 84 ? -1.170 4.490 7.502 1.00 82.56 84 ARG A C 1
ATOM 602 O O . ARG A 1 84 ? -0.675 4.504 8.623 1.00 82.56 84 ARG A O 1
ATOM 609 N N . LEU A 1 85 ? -1.755 3.420 6.966 1.00 72.50 85 LEU A N 1
ATOM 610 C CA . LEU A 1 85 ? -1.960 2.147 7.671 1.00 72.50 85 LEU A CA 1
ATOM 611 C C . LEU A 1 85 ? -0.905 1.082 7.346 1.00 72.50 85 LEU A C 1
ATOM 613 O O . LEU A 1 85 ? -1.051 -0.049 7.783 1.00 72.50 85 LEU A O 1
ATOM 617 N N . THR A 1 86 ? 0.132 1.400 6.571 1.00 61.00 86 THR A N 1
ATOM 618 C CA . THR A 1 86 ? 1.194 0.442 6.229 1.00 61.00 86 THR A CA 1
ATOM 619 C C . THR A 1 86 ? 2.392 0.602 7.154 1.00 61.00 86 THR A C 1
ATOM 621 O O . THR A 1 86 ? 2.853 1.727 7.367 1.00 61.00 86 THR A O 1
ATOM 624 N N . ALA A 1 87 ? 2.949 -0.510 7.628 1.00 48.91 87 ALA A N 1
ATOM 625 C CA . ALA A 1 87 ? 4.258 -0.502 8.273 1.00 48.91 87 ALA A CA 1
ATOM 626 C C . ALA A 1 87 ? 5.376 -0.283 7.229 1.00 48.91 87 ALA A C 1
ATOM 628 O O . ALA A 1 87 ? 5.307 -0.804 6.117 1.00 48.91 87 ALA A O 1
ATOM 629 N N . GLY A 1 88 ? 6.406 0.492 7.584 1.00 46.28 88 GLY A N 1
ATOM 630 C CA . GLY A 1 88 ? 7.581 0.746 6.736 1.00 46.28 88 GLY A CA 1
ATOM 631 C C . GLY A 1 88 ? 7.567 2.066 5.944 1.00 46.28 88 GLY A C 1
ATOM 632 O O . GLY A 1 88 ? 6.628 2.860 6.004 1.00 46.28 88 GLY A O 1
ATOM 633 N N . PHE A 1 89 ? 8.651 2.309 5.197 1.00 38.75 89 PHE A N 1
ATOM 634 C CA . PHE A 1 89 ? 8.991 3.601 4.571 1.00 38.75 89 PHE A CA 1
ATOM 635 C C . PHE A 1 89 ? 8.033 4.076 3.462 1.00 38.75 89 PHE A C 1
ATOM 637 O O . PHE A 1 89 ? 8.068 5.247 3.092 1.00 38.75 89 PHE A O 1
ATOM 644 N N . ALA A 1 90 ? 7.146 3.210 2.956 1.00 48.19 90 ALA A N 1
ATOM 645 C CA . ALA A 1 90 ? 6.179 3.571 1.917 1.00 48.19 90 ALA A CA 1
ATOM 646 C C . ALA A 1 90 ? 4.990 4.394 2.444 1.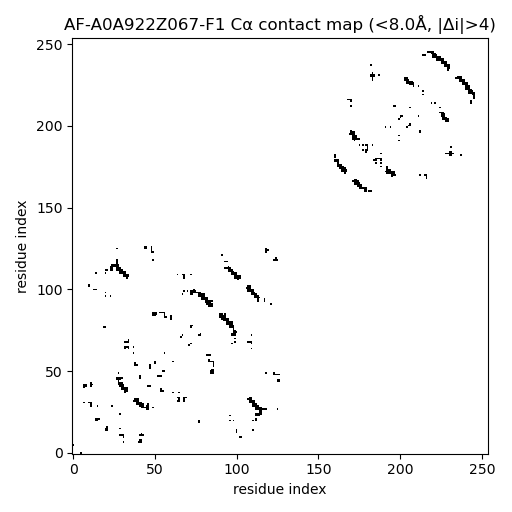00 48.19 90 ALA A C 1
ATOM 648 O O . ALA A 1 90 ? 4.331 5.051 1.639 1.00 48.19 90 ALA A O 1
ATOM 649 N N . ALA A 1 91 ? 4.721 4.359 3.763 1.00 52.84 91 ALA A N 1
ATOM 650 C CA . ALA A 1 91 ? 3.675 5.101 4.484 1.00 52.84 91 ALA A CA 1
ATOM 651 C C . ALA A 1 91 ? 2.420 5.399 3.638 1.00 52.84 91 ALA A C 1
ATOM 653 O O . ALA A 1 91 ? 1.929 6.533 3.614 1.00 52.84 91 ALA A O 1
ATOM 654 N N . ALA A 1 92 ? 1.947 4.415 2.876 1.00 62.66 92 ALA A N 1
ATOM 655 C CA . ALA A 1 92 ? 1.042 4.670 1.772 1.00 62.66 92 ALA A CA 1
ATOM 656 C C . ALA A 1 92 ? -0.326 5.062 2.326 1.00 62.66 92 ALA A C 1
ATOM 658 O O . ALA A 1 92 ? -0.794 4.505 3.320 1.00 62.66 92 ALA A O 1
ATOM 659 N N . LEU A 1 93 ? -0.970 6.045 1.693 1.00 75.19 93 LEU A N 1
ATOM 660 C CA . LEU A 1 93 ? -2.347 6.381 2.034 1.00 75.19 93 LEU A CA 1
ATOM 661 C C . LEU A 1 93 ? -3.258 5.251 1.561 1.00 75.19 93 LEU A C 1
ATOM 663 O O . LEU A 1 93 ? -3.307 4.961 0.361 1.00 75.19 93 LEU A O 1
ATOM 667 N N . VAL A 1 94 ? -3.962 4.671 2.524 1.00 83.75 94 VAL A N 1
ATOM 668 C CA . VAL A 1 94 ? -4.943 3.604 2.372 1.00 83.75 94 VAL A CA 1
ATOM 669 C C . VAL A 1 94 ? -6.322 4.202 2.575 1.00 83.75 94 VAL A C 1
ATOM 671 O O . VAL A 1 94 ? -6.568 4.876 3.579 1.00 83.75 94 VAL A O 1
ATOM 674 N N . THR A 1 95 ? -7.216 3.974 1.618 1.00 88.19 95 THR A N 1
ATOM 675 C CA . THR A 1 95 ? -8.622 4.355 1.766 1.00 88.19 95 THR A CA 1
ATOM 676 C C . THR A 1 95 ? -9.322 3.334 2.652 1.00 88.19 95 THR A C 1
ATOM 678 O O . THR A 1 95 ? -9.425 2.160 2.299 1.00 88.19 95 THR A O 1
ATOM 681 N N . CYS A 1 96 ? -9.812 3.767 3.805 1.00 91.38 96 CYS A N 1
ATOM 682 C CA . CYS A 1 96 ? -10.469 2.900 4.773 1.00 91.38 96 CYS A CA 1
ATOM 683 C C . CYS A 1 96 ? -11.834 3.446 5.188 1.00 91.38 96 CYS A C 1
ATOM 685 O O . CYS A 1 96 ? -12.098 4.647 5.129 1.00 91.38 96 CYS A O 1
ATOM 687 N N . GLY A 1 97 ? -12.706 2.528 5.586 1.00 91.38 97 GLY A N 1
ATOM 688 C CA . GLY A 1 97 ? -14.000 2.821 6.172 1.00 91.38 97 GLY A CA 1
ATOM 689 C C . GLY A 1 97 ? -13.914 2.698 7.686 1.00 91.38 97 GLY A C 1
ATOM 690 O O . GLY A 1 97 ? -13.513 1.659 8.200 1.00 91.38 97 GLY A O 1
ATOM 691 N N . CYS A 1 98 ? -14.290 3.756 8.386 1.00 92.88 98 CYS A N 1
ATOM 692 C CA . CYS A 1 98 ? -14.231 3.879 9.833 1.00 92.88 98 CYS A CA 1
ATOM 693 C C . CYS A 1 98 ? -15.651 3.910 10.403 1.00 92.88 98 CYS A C 1
ATOM 695 O O . CYS A 1 98 ? -16.469 4.730 9.977 1.00 92.88 98 CYS A O 1
ATOM 697 N N . LYS A 1 99 ? -15.937 3.041 11.372 1.00 92.50 99 LYS A N 1
ATOM 698 C CA . LYS A 1 99 ? -17.236 2.955 12.054 1.00 92.50 99 LYS A CA 1
ATOM 699 C C . LYS A 1 99 ? -17.023 2.616 13.527 1.00 92.50 99 LYS A C 1
ATOM 701 O O . LYS A 1 99 ? -16.105 1.863 13.842 1.00 92.50 99 LYS A O 1
ATOM 706 N N . LEU A 1 100 ? -17.843 3.163 14.421 1.00 91.94 100 LEU A N 1
ATOM 707 C CA . LEU A 1 100 ? -17.825 2.747 15.825 1.00 91.94 100 LEU A CA 1
ATOM 708 C C . LEU A 1 100 ? -18.599 1.440 16.000 1.00 91.94 100 LEU A C 1
ATOM 710 O O . LEU A 1 100 ? -19.695 1.283 15.466 1.00 91.94 100 LEU A O 1
ATOM 714 N N . VAL A 1 101 ? -18.022 0.525 16.768 1.00 89.12 101 VAL A N 1
ATOM 715 C CA . VAL A 1 101 ? -18.659 -0.700 17.245 1.00 89.12 101 VAL A CA 1
ATOM 716 C C . VAL A 1 101 ? -18.616 -0.703 18.768 1.00 89.12 101 VAL A C 1
ATOM 718 O O . VAL A 1 101 ? -17.654 -0.232 19.371 1.00 89.12 101 VAL A O 1
ATOM 721 N N . THR A 1 102 ? -19.667 -1.203 19.401 1.00 85.06 102 THR A N 1
ATOM 722 C CA . THR A 1 102 ? -19.750 -1.251 20.863 1.00 85.06 102 THR A CA 1
ATOM 723 C C . THR A 1 102 ? -19.169 -2.568 21.358 1.00 85.06 102 THR A C 1
ATOM 725 O O . THR A 1 102 ? -19.564 -3.639 20.893 1.00 85.06 102 THR A O 1
ATOM 728 N N . ALA A 1 103 ? -18.218 -2.490 22.283 1.00 79.44 103 ALA A N 1
ATOM 729 C CA . ALA A 1 103 ? -17.686 -3.652 22.971 1.00 79.44 103 ALA A CA 1
ATOM 730 C C . ALA A 1 103 ? -18.690 -4.227 23.984 1.00 79.44 103 ALA A C 1
ATOM 732 O O . ALA A 1 103 ? -19.707 -3.611 24.298 1.00 79.44 103 ALA A O 1
ATOM 733 N N . ALA A 1 104 ? -18.429 -5.438 24.485 1.00 74.50 104 ALA A N 1
ATOM 734 C CA . ALA A 1 104 ? -19.345 -6.128 25.401 1.00 74.50 104 ALA A CA 1
ATOM 735 C C . ALA A 1 104 ? -19.547 -5.381 26.736 1.00 74.50 104 ALA A C 1
ATOM 737 O O . ALA A 1 104 ? -20.585 -5.526 27.374 1.00 74.50 104 ALA A O 1
ATOM 738 N N . ASP A 1 105 ? -18.566 -4.574 27.131 1.00 77.62 105 ASP A N 1
ATOM 739 C CA . ASP A 1 105 ? -18.564 -3.682 28.294 1.00 77.62 105 ASP A CA 1
ATOM 740 C C . ASP A 1 105 ? -19.215 -2.309 28.014 1.00 77.62 105 ASP A C 1
ATOM 742 O O . ASP A 1 105 ? -19.309 -1.475 28.911 1.00 77.62 105 ASP A O 1
ATOM 746 N N . GLY A 1 106 ? -19.684 -2.065 26.785 1.00 80.31 106 GLY A N 1
ATOM 747 C CA . GLY A 1 106 ? -20.268 -0.793 26.355 1.00 80.31 106 GLY A CA 1
ATOM 748 C C . GLY A 1 106 ? -19.256 0.218 25.808 1.00 80.31 106 GLY A C 1
ATOM 749 O O . GLY A 1 106 ? -19.662 1.283 25.335 1.00 80.31 106 GLY A O 1
ATOM 750 N N . THR A 1 107 ? -17.958 -0.097 25.820 1.00 83.38 107 THR A N 1
ATOM 751 C CA . THR A 1 107 ? -16.909 0.821 25.364 1.00 83.38 107 THR A CA 1
ATOM 752 C C . THR A 1 107 ? -16.957 0.985 23.836 1.00 83.38 107 THR A C 1
ATOM 754 O O . THR A 1 107 ? -17.044 -0.011 23.110 1.00 83.38 107 THR A O 1
ATOM 757 N N . PRO A 1 108 ? -16.919 2.217 23.291 1.00 85.19 108 PRO A N 1
ATOM 758 C CA . PRO A 1 108 ? -16.862 2.421 21.848 1.00 85.19 108 PRO A CA 1
ATOM 759 C C . PRO A 1 108 ? -15.469 2.082 21.307 1.00 85.19 108 PRO A C 1
ATOM 761 O O . PRO A 1 108 ? -14.472 2.706 21.666 1.00 85.19 108 PRO A O 1
ATOM 764 N N . ILE A 1 109 ? -15.415 1.128 20.384 1.00 89.31 109 ILE A N 1
ATOM 765 C CA . ILE A 1 109 ? -14.209 0.706 19.674 1.00 89.31 109 ILE A CA 1
ATOM 766 C C . ILE A 1 109 ? -14.322 1.134 18.217 1.00 89.31 109 ILE A C 1
ATOM 768 O O . ILE A 1 109 ? -15.371 1.016 17.585 1.00 89.31 109 ILE A O 1
ATOM 772 N N . LEU A 1 110 ? -13.231 1.633 17.649 1.00 91.62 110 LEU A N 1
ATOM 773 C CA . LEU A 1 110 ? -13.201 1.993 16.241 1.00 91.62 110 LEU A CA 1
ATOM 774 C C . LEU A 1 110 ? -12.892 0.757 15.393 1.00 91.62 110 LEU A C 1
ATOM 776 O O . LEU A 1 110 ? -11.812 0.182 15.502 1.00 91.62 110 LEU A O 1
ATOM 780 N N . ALA A 1 111 ? -13.807 0.395 14.500 1.00 91.81 111 ALA A N 1
ATOM 781 C CA . ALA A 1 111 ? -13.568 -0.572 13.440 1.00 91.81 111 ALA A CA 1
ATOM 782 C C . ALA A 1 111 ? -13.082 0.134 12.169 1.00 91.81 111 ALA A C 1
ATOM 784 O O . ALA A 1 111 ? -13.655 1.135 11.730 1.00 91.81 111 ALA A O 1
ATOM 785 N N . ILE A 1 112 ? -12.020 -0.406 11.574 1.00 92.62 112 ILE A N 1
ATOM 786 C CA . ILE A 1 112 ? -11.366 0.119 10.377 1.00 92.62 112 ILE A CA 1
ATOM 787 C C . ILE A 1 112 ? -11.373 -0.991 9.325 1.00 92.62 112 ILE A C 1
ATOM 789 O O . ILE A 1 112 ? -10.624 -1.965 9.418 1.00 92.62 112 ILE A O 1
ATOM 793 N N . ALA A 1 113 ? -12.226 -0.839 8.321 1.00 90.50 113 ALA A N 1
ATOM 794 C CA . ALA A 1 113 ? -12.349 -1.745 7.191 1.00 90.50 113 ALA A CA 1
ATOM 795 C C . ALA A 1 113 ? -11.492 -1.254 6.016 1.00 90.50 113 ALA A C 1
ATOM 797 O O . ALA A 1 113 ? -11.522 -0.074 5.656 1.00 90.50 113 ALA A O 1
ATOM 798 N N . VAL A 1 114 ? -10.740 -2.159 5.396 1.00 88.62 114 VAL A N 1
ATOM 799 C CA . VAL A 1 114 ? -9.887 -1.888 4.234 1.00 88.62 114 VAL A CA 1
ATOM 800 C C . VAL A 1 114 ? -10.241 -2.884 3.129 1.00 88.62 114 VAL A C 1
ATOM 802 O O . VAL A 1 114 ? -10.087 -4.086 3.347 1.00 88.62 114 VAL A O 1
ATOM 805 N N . PRO A 1 115 ? -10.680 -2.426 1.945 1.00 87.94 115 PRO A N 1
ATOM 806 C CA . PRO A 1 115 ? -11.111 -3.315 0.873 1.00 87.94 115 PRO A CA 1
ATOM 807 C C . PRO A 1 115 ? -9.924 -4.042 0.237 1.00 87.94 115 PRO A C 1
ATOM 809 O O . PRO A 1 115 ? -8.820 -3.501 0.144 1.00 87.94 115 PRO A O 1
ATOM 812 N N . ALA A 1 116 ? -10.167 -5.225 -0.335 1.00 79.00 116 ALA A N 1
ATOM 813 C CA . ALA A 1 116 ? -9.160 -5.992 -1.081 1.00 79.00 116 ALA A CA 1
ATOM 814 C C . ALA A 1 116 ? -8.493 -5.206 -2.233 1.00 79.00 116 ALA A C 1
ATOM 816 O O . ALA A 1 116 ? -7.375 -5.516 -2.648 1.00 79.00 116 ALA A O 1
ATOM 817 N N . ALA A 1 117 ? -9.174 -4.193 -2.781 1.00 80.38 117 ALA A N 1
ATOM 818 C CA . ALA A 1 117 ? -8.620 -3.319 -3.814 1.00 80.38 117 ALA A CA 1
ATOM 819 C C . ALA A 1 117 ? -7.410 -2.508 -3.315 1.00 80.38 117 ALA A C 1
ATOM 821 O O . ALA A 1 117 ? -6.460 -2.313 -4.071 1.00 80.38 117 ALA A O 1
ATOM 822 N N . GLU A 1 118 ? -7.399 -2.092 -2.044 1.00 81.38 118 GLU A N 1
ATOM 823 C CA . GLU A 1 118 ? -6.244 -1.408 -1.453 1.00 81.38 118 GLU A CA 1
ATOM 824 C C . GLU A 1 118 ? -5.061 -2.368 -1.297 1.00 81.38 118 GLU A C 1
ATOM 826 O O . GLU A 1 118 ? -3.940 -2.002 -1.624 1.00 81.38 118 GLU A O 1
ATOM 831 N N . PHE A 1 119 ? -5.293 -3.629 -0.923 1.00 70.75 119 PHE A N 1
ATOM 832 C CA . PHE A 1 119 ? -4.233 -4.646 -0.879 1.00 70.75 119 PHE A CA 1
ATOM 833 C C . PHE A 1 119 ? -3.591 -4.865 -2.249 1.00 70.75 119 PHE A C 1
ATOM 835 O O . PHE A 1 119 ? -2.368 -4.829 -2.371 1.00 70.75 119 PHE A O 1
ATOM 842 N N . ARG A 1 120 ? -4.412 -4.991 -3.301 1.00 74.62 120 ARG A N 1
ATOM 843 C CA . ARG A 1 120 ? -3.940 -5.085 -4.693 1.00 74.62 120 ARG A CA 1
ATOM 844 C C . ARG A 1 120 ? -3.151 -3.848 -5.120 1.00 74.62 120 ARG A C 1
ATOM 846 O O . ARG A 1 120 ? -2.098 -3.980 -5.735 1.00 74.62 120 ARG A O 1
ATOM 853 N N . ARG A 1 121 ? -3.627 -2.652 -4.761 1.00 75.31 121 ARG A N 1
ATOM 854 C CA . ARG A 1 121 ? -2.944 -1.378 -5.034 1.00 75.31 121 ARG A CA 1
ATOM 855 C C . ARG A 1 121 ? -1.590 -1.283 -4.327 1.00 75.31 121 ARG A C 1
ATOM 857 O O . ARG A 1 121 ? -0.647 -0.743 -4.899 1.00 75.31 121 ARG A O 1
ATOM 864 N N . LEU A 1 122 ? -1.512 -1.783 -3.096 1.00 68.69 122 LEU A N 1
ATOM 865 C CA . LEU A 1 122 ? -0.308 -1.773 -2.265 1.00 68.69 122 LEU A CA 1
ATOM 866 C C . LEU A 1 122 ? 0.642 -2.941 -2.572 1.00 68.69 122 LEU A C 1
ATOM 868 O O . LEU A 1 122 ? 1.769 -2.934 -2.090 1.00 68.69 122 LEU A O 1
ATOM 872 N N . GLY A 1 123 ? 0.205 -3.935 -3.351 1.00 66.31 123 GLY A N 1
ATOM 873 C CA . GLY A 1 123 ? 0.973 -5.155 -3.604 1.00 66.31 123 GLY A CA 1
ATOM 874 C C . GLY A 1 123 ? 1.132 -6.042 -2.366 1.00 66.31 123 GLY A C 1
ATOM 875 O O . GLY A 1 123 ? 2.055 -6.84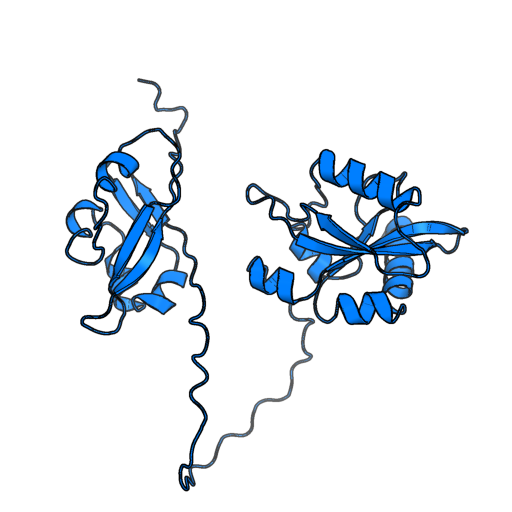9 -2.308 1.00 66.31 123 GLY A O 1
ATOM 876 N N . ILE A 1 124 ? 0.259 -5.893 -1.365 1.00 68.12 124 ILE A N 1
ATOM 877 C CA . ILE A 1 124 ? 0.277 -6.724 -0.160 1.00 68.12 124 ILE A CA 1
ATOM 878 C C . ILE A 1 124 ? -0.438 -8.027 -0.501 1.00 68.12 124 ILE A C 1
ATOM 880 O O . ILE A 1 124 ? -1.640 -8.024 -0.779 1.00 68.12 124 ILE A O 1
ATOM 884 N N . ALA A 1 125 ? 0.304 -9.136 -0.480 1.00 61.56 125 ALA A N 1
ATOM 885 C CA . ALA A 1 125 ? -0.280 -10.459 -0.618 1.00 61.56 125 ALA A CA 1
ATOM 886 C C . ALA A 1 125 ? -1.258 -10.680 0.537 1.00 61.56 125 ALA A C 1
ATOM 888 O O . ALA A 1 125 ? -0.876 -10.694 1.710 1.00 61.56 125 ALA A O 1
ATOM 889 N N . LEU A 1 126 ? -2.538 -10.816 0.200 1.00 60.78 126 LEU A N 1
ATOM 890 C CA . LEU A 1 126 ? -3.513 -11.301 1.156 1.00 60.78 126 LEU A CA 1
ATOM 891 C C . LEU A 1 126 ? -3.138 -12.755 1.448 1.00 60.78 126 LEU A C 1
ATOM 893 O O . LEU A 1 126 ? -3.011 -13.528 0.494 1.00 60.78 126 LEU A O 1
ATOM 897 N N . PRO A 1 127 ? -2.938 -13.140 2.717 1.00 53.91 127 PRO A N 1
ATOM 898 C CA . PRO A 1 127 ? -2.843 -14.549 3.045 1.00 53.91 127 PRO A CA 1
ATOM 899 C C . PRO A 1 127 ? -4.136 -15.190 2.546 1.00 53.91 127 PRO A C 1
ATOM 901 O O . PRO A 1 127 ? -5.226 -14.809 2.986 1.00 53.91 127 PRO A O 1
ATOM 904 N N . GLN A 1 128 ? -4.021 -16.084 1.561 1.00 47.50 128 GLN A N 1
ATOM 905 C CA . GLN A 1 128 ? -5.148 -16.905 1.157 1.00 47.50 128 GLN A CA 1
ATOM 906 C C . GLN A 1 128 ? -5.586 -17.625 2.427 1.00 47.50 128 GLN A C 1
ATOM 908 O O . GLN A 1 128 ? -4.768 -18.299 3.051 1.00 47.50 128 GLN A O 1
ATOM 913 N N . ALA A 1 129 ? -6.833 -17.402 2.855 1.00 46.12 129 ALA A N 1
ATOM 914 C CA . ALA A 1 129 ? -7.443 -18.280 3.838 1.00 46.12 129 ALA A CA 1
ATOM 915 C C . ALA A 1 129 ? -7.225 -19.685 3.291 1.00 46.12 129 ALA A C 1
ATOM 917 O O . ALA A 1 129 ? -7.633 -19.923 2.154 1.00 46.12 129 ALA A O 1
ATOM 918 N N . GLU A 1 130 ? -6.463 -20.501 4.024 1.00 34.88 130 GLU A N 1
ATOM 919 C CA . GLU A 1 130 ? -6.081 -21.858 3.649 1.00 34.88 130 GLU A CA 1
ATOM 920 C C . GLU A 1 130 ? -7.308 -22.528 3.045 1.00 34.88 130 GLU A C 1
ATOM 922 O O . GLU A 1 130 ? -8.280 -22.835 3.736 1.00 34.88 130 GLU A O 1
ATOM 927 N N . ALA A 1 131 ? -7.316 -22.610 1.715 1.00 36.19 131 ALA A N 1
ATOM 928 C CA . ALA A 1 131 ? -8.310 -23.384 1.024 1.00 36.19 131 ALA A CA 1
ATOM 929 C C . ALA A 1 131 ? -7.941 -24.813 1.383 1.00 36.19 131 ALA A C 1
ATOM 931 O O . ALA A 1 131 ? -6.875 -25.294 0.992 1.00 36.19 131 ALA A O 1
ATOM 932 N N . ASP A 1 132 ? -8.794 -25.42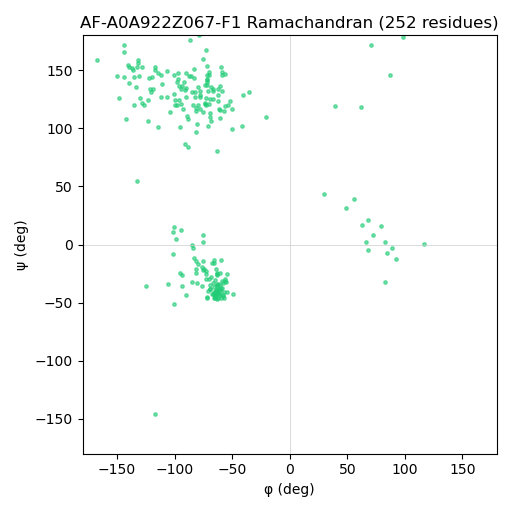7 2.198 1.00 33.22 132 ASP A N 1
ATOM 933 C CA . ASP A 1 132 ? -8.847 -26.866 2.410 1.00 33.22 132 ASP A CA 1
ATOM 934 C C . ASP A 1 132 ? -8.519 -27.567 1.075 1.00 33.22 132 ASP A C 1
ATOM 936 O O . ASP A 1 132 ? -9.045 -27.132 0.038 1.00 33.22 132 ASP A O 1
ATOM 940 N N . PRO A 1 133 ? -7.608 -28.558 1.035 1.00 35.19 133 PRO A N 1
ATOM 941 C CA . PRO A 1 133 ? -7.132 -29.096 -0.228 1.00 35.19 133 PRO A CA 1
ATOM 942 C C . PRO A 1 133 ? -8.313 -29.692 -0.996 1.00 35.19 133 PRO A C 1
ATOM 944 O O . PRO A 1 133 ? -8.850 -30.739 -0.636 1.00 35.19 133 PRO A O 1
ATOM 947 N N . LEU A 1 134 ? -8.718 -29.022 -2.075 1.00 44.53 134 LEU A N 1
ATOM 948 C CA . LEU A 1 134 ? -9.615 -29.610 -3.059 1.00 44.53 134 LEU A CA 1
ATOM 949 C C . LEU A 1 134 ? -8.925 -30.859 -3.641 1.00 44.53 134 LEU A C 1
ATOM 951 O O . LEU A 1 134 ? -7.723 -30.806 -3.930 1.00 44.53 134 LEU A O 1
ATOM 955 N N . PRO A 1 135 ? -9.646 -31.984 -3.807 1.00 42.16 135 PRO A N 1
ATOM 956 C CA . PRO A 1 135 ? -9.085 -33.190 -4.400 1.00 42.16 135 PRO A CA 1
ATOM 957 C C . PRO A 1 135 ? -8.577 -32.914 -5.830 1.00 42.16 135 PRO A C 1
ATOM 959 O O . PRO A 1 135 ? -9.062 -31.990 -6.490 1.00 42.16 135 PRO A O 1
ATOM 962 N N . PRO A 1 136 ? -7.570 -33.677 -6.297 1.00 46.47 136 PRO A N 1
ATOM 963 C CA . PRO A 1 136 ? -6.808 -33.365 -7.503 1.00 46.47 136 PRO A CA 1
ATOM 964 C C . PRO A 1 136 ? -7.688 -33.279 -8.762 1.00 46.47 136 PRO A C 1
ATOM 966 O O . PRO A 1 136 ? -8.677 -34.005 -8.870 1.00 46.47 136 PRO A O 1
ATOM 969 N N . PRO A 1 137 ? -7.318 -32.419 -9.730 1.00 45.44 137 PRO A N 1
ATOM 970 C CA . PRO A 1 137 ? -8.078 -32.233 -10.956 1.00 45.44 137 PRO A CA 1
ATOM 971 C C . PRO A 1 137 ? -7.981 -33.483 -11.831 1.00 45.44 137 PRO A C 1
ATOM 973 O O . PRO A 1 137 ? -6.891 -33.939 -12.183 1.00 45.44 137 PRO A O 1
ATOM 976 N N . GLU A 1 138 ? -9.139 -34.023 -12.194 1.00 40.34 138 GLU A N 1
ATOM 977 C CA . GLU A 1 138 ? -9.263 -35.042 -13.227 1.00 40.34 138 GLU A CA 1
ATOM 978 C C . GLU A 1 138 ? -8.795 -34.457 -14.573 1.00 40.34 138 GLU A C 1
ATOM 980 O O . GLU A 1 138 ? -9.087 -33.308 -14.914 1.00 40.34 138 GLU A O 1
ATOM 985 N N . ALA A 1 139 ? -7.978 -35.229 -15.291 1.00 40.91 139 ALA A N 1
ATOM 986 C CA . ALA A 1 139 ? -7.240 -34.809 -16.477 1.00 40.91 139 ALA A CA 1
ATOM 987 C C . ALA A 1 139 ? -8.149 -34.303 -17.622 1.00 40.91 139 ALA A C 1
ATOM 989 O O . ALA A 1 139 ? -9.227 -34.856 -17.842 1.00 40.91 139 ALA A O 1
ATOM 990 N N . PRO A 1 140 ? -7.713 -33.303 -18.414 1.00 44.91 140 PRO A N 1
ATOM 991 C CA . PRO A 1 140 ? -8.499 -32.799 -19.534 1.00 44.91 140 PRO A CA 1
ATOM 992 C C . PRO A 1 140 ? -8.404 -33.732 -20.753 1.00 44.91 140 PRO A C 1
ATOM 994 O O . PRO A 1 140 ? -7.314 -34.061 -21.221 1.00 44.91 140 PRO A O 1
ATOM 997 N N . ALA A 1 141 ? -9.558 -34.113 -21.304 1.00 36.06 141 ALA A N 1
ATOM 998 C CA . ALA A 1 141 ? -9.680 -34.666 -22.654 1.00 36.06 141 ALA A CA 1
ATOM 999 C C . ALA A 1 141 ? -9.747 -33.525 -23.700 1.00 36.06 141 ALA A C 1
ATOM 1001 O O . ALA A 1 141 ? -10.190 -32.420 -23.371 1.00 36.06 141 ALA A O 1
ATOM 1002 N N . PRO A 1 142 ? -9.283 -33.743 -24.946 1.00 43.66 142 PRO A N 1
ATOM 1003 C CA . PRO A 1 142 ? -8.940 -32.660 -25.860 1.00 43.66 142 PRO A CA 1
ATOM 1004 C C . PRO A 1 142 ? -10.133 -32.073 -26.627 1.00 43.66 142 PRO A C 1
ATOM 1006 O O . PRO A 1 142 ? -11.020 -32.783 -27.086 1.00 43.66 142 PRO A O 1
ATOM 1009 N N . ALA A 1 143 ? -10.034 -30.754 -26.802 1.00 43.06 143 ALA A N 1
ATOM 1010 C CA . ALA A 1 143 ? -10.482 -29.907 -27.905 1.00 43.06 143 ALA A CA 1
ATOM 1011 C C . ALA A 1 143 ? -11.837 -30.187 -28.583 1.00 43.06 143 ALA A C 1
ATOM 1013 O O . ALA A 1 143 ? -12.015 -31.117 -29.366 1.00 43.06 143 ALA A O 1
ATOM 1014 N N . THR A 1 144 ? -12.712 -29.189 -28.494 1.00 31.44 144 THR A N 1
ATOM 1015 C CA . THR A 1 144 ? -13.480 -28.739 -29.660 1.00 31.44 144 THR A CA 1
ATOM 1016 C C . THR A 1 144 ? -13.614 -27.224 -29.590 1.00 31.44 144 THR A C 1
ATOM 1018 O O . THR A 1 144 ? -14.319 -26.683 -28.746 1.00 31.44 144 THR A O 1
ATOM 1021 N N . THR A 1 145 ? -12.893 -26.526 -30.464 1.00 39.78 145 THR A N 1
ATOM 1022 C CA . THR A 1 145 ? -13.229 -25.147 -30.830 1.00 39.78 145 THR A CA 1
ATOM 1023 C C . THR A 1 145 ? -14.462 -25.197 -31.726 1.00 39.78 145 THR A C 1
ATOM 1025 O O . THR A 1 145 ? -14.529 -26.046 -32.619 1.00 39.78 145 THR A O 1
ATOM 1028 N N . PRO A 1 146 ? -15.428 -24.294 -31.524 1.00 42.88 146 PRO A N 1
ATOM 1029 C CA . PRO A 1 146 ? -15.812 -23.468 -32.664 1.00 42.88 146 PRO A CA 1
ATOM 1030 C C . PRO A 1 146 ? -15.934 -21.975 -32.332 1.00 42.88 146 PRO A C 1
ATOM 1032 O O . PRO A 1 146 ? -16.566 -21.587 -31.357 1.00 42.88 146 PRO A O 1
ATOM 1035 N N . ALA A 1 147 ? -15.370 -21.206 -33.263 1.00 36.97 147 ALA A N 1
ATOM 1036 C CA . ALA A 1 147 ? -15.886 -19.978 -33.863 1.00 36.97 147 ALA A CA 1
ATOM 1037 C C . ALA A 1 147 ? -16.146 -18.734 -32.987 1.00 36.97 147 ALA A C 1
ATOM 1039 O O . ALA A 1 147 ? -17.002 -18.672 -32.113 1.00 36.97 147 ALA A O 1
ATOM 1040 N N . GLU A 1 148 ? -15.381 -17.721 -33.371 1.00 45.56 148 GLU A N 1
ATOM 1041 C CA . GLU A 1 148 ? -15.314 -16.313 -33.005 1.00 45.56 148 GLU A CA 1
ATOM 1042 C C . GLU A 1 148 ? -16.533 -15.496 -33.466 1.00 45.56 148 GLU A C 1
ATOM 1044 O O . GLU A 1 148 ? -16.922 -15.607 -34.623 1.00 45.56 148 GLU A O 1
ATOM 1049 N N . GLU A 1 149 ? -17.075 -14.635 -32.590 1.00 36.06 149 GLU A N 1
ATOM 1050 C CA . GLU A 1 149 ? -17.561 -13.281 -32.929 1.00 36.06 149 GLU A CA 1
ATOM 1051 C C . GLU A 1 149 ? -17.825 -12.450 -31.647 1.00 36.06 149 GLU A C 1
ATOM 1053 O O . GLU A 1 149 ? -18.029 -13.000 -30.565 1.00 36.06 149 GLU A O 1
ATOM 1058 N N . PRO A 1 150 ? -17.853 -11.113 -31.734 1.00 45.25 150 PRO A N 1
ATOM 1059 C CA . PRO A 1 150 ? -16.735 -10.193 -31.594 1.00 45.25 150 PRO A CA 1
ATOM 1060 C C . PRO A 1 150 ? -16.620 -9.668 -30.150 1.00 45.25 150 PRO A C 1
ATOM 1062 O O . PRO A 1 150 ? -17.522 -9.009 -29.626 1.00 45.25 150 PRO A O 1
ATOM 1065 N N . ALA A 1 151 ? -15.483 -9.907 -29.494 1.00 35.72 151 ALA A N 1
ATOM 1066 C CA . ALA A 1 151 ? -15.212 -9.304 -28.195 1.00 35.72 151 ALA A CA 1
ATOM 1067 C C . ALA A 1 151 ? -14.837 -7.832 -28.393 1.00 35.72 151 ALA A C 1
ATOM 1069 O O . ALA A 1 151 ? -13.801 -7.501 -28.973 1.00 35.72 151 ALA A O 1
ATOM 1070 N N . ALA A 1 152 ? -15.706 -6.952 -27.899 1.00 36.47 152 ALA A N 1
ATOM 1071 C CA . ALA A 1 152 ? -15.421 -5.545 -27.696 1.00 36.47 152 ALA A CA 1
ATOM 1072 C C . ALA A 1 152 ? -13.998 -5.369 -27.151 1.00 36.47 152 ALA A C 1
ATOM 1074 O O . ALA A 1 152 ? -13.611 -6.006 -26.169 1.00 36.47 152 ALA A O 1
ATOM 1075 N N . MET A 1 153 ? -13.237 -4.499 -27.810 1.00 39.72 153 MET A N 1
ATOM 1076 C CA . MET A 1 153 ? -11.883 -4.111 -27.443 1.00 39.72 153 MET A CA 1
ATOM 1077 C C . MET A 1 153 ? -11.905 -3.409 -26.081 1.00 39.72 153 MET A C 1
ATOM 1079 O O . MET A 1 153 ? -11.908 -2.186 -25.978 1.00 39.72 153 MET A O 1
ATOM 1083 N N . ALA A 1 154 ? -11.960 -4.196 -25.012 1.00 35.03 154 ALA A N 1
ATOM 1084 C CA . ALA A 1 154 ? -11.594 -3.759 -23.685 1.00 35.03 154 ALA A CA 1
ATOM 1085 C C . ALA A 1 154 ? -10.073 -3.865 -23.620 1.00 35.03 154 ALA A C 1
ATOM 1087 O O . ALA A 1 154 ? -9.518 -4.944 -23.406 1.00 35.03 154 ALA A O 1
ATOM 1088 N N . THR A 1 155 ? -9.397 -2.739 -23.849 1.00 37.88 155 THR A N 1
ATOM 1089 C CA . THR A 1 155 ? -7.991 -2.557 -23.491 1.00 37.88 155 THR A CA 1
ATOM 1090 C C . THR A 1 155 ? -7.839 -2.982 -22.036 1.00 37.88 155 THR A C 1
ATOM 1092 O O . THR A 1 155 ? -8.212 -2.254 -21.116 1.00 37.88 155 THR A O 1
ATOM 1095 N N . THR A 1 156 ? -7.362 -4.205 -21.824 1.00 31.95 156 THR A N 1
ATOM 1096 C CA . THR A 1 156 ? -7.059 -4.705 -20.489 1.00 31.95 156 THR A CA 1
ATOM 1097 C C . THR A 1 156 ? -5.954 -3.797 -19.956 1.00 31.95 156 THR A C 1
ATOM 1099 O O . THR A 1 156 ? -4.942 -3.642 -20.644 1.00 31.95 156 THR A O 1
ATOM 1102 N N . PRO A 1 157 ? -6.120 -3.125 -18.802 1.00 38.94 157 PRO A N 1
ATOM 1103 C CA . PRO A 1 157 ? -5.061 -2.275 -18.284 1.00 38.94 157 PRO A CA 1
ATOM 1104 C C . PRO A 1 157 ? -3.839 -3.157 -18.027 1.00 38.94 157 PRO A C 1
ATOM 1106 O O . PRO A 1 157 ? -3.903 -4.090 -17.224 1.00 38.94 157 PRO A O 1
ATOM 1109 N N . ALA A 1 158 ? -2.748 -2.888 -18.748 1.00 47.72 158 ALA A N 1
ATOM 1110 C CA . ALA A 1 158 ? -1.488 -3.597 -18.589 1.00 47.72 158 ALA A CA 1
ATOM 1111 C C . ALA A 1 158 ? -1.093 -3.588 -17.104 1.00 47.72 158 ALA A C 1
ATOM 1113 O O . ALA A 1 158 ? -1.041 -2.538 -16.458 1.00 47.72 158 ALA A O 1
ATOM 1114 N N . ARG A 1 159 ? -0.886 -4.782 -16.545 1.00 54.19 159 ARG A N 1
ATOM 1115 C CA . ARG A 1 159 ? -0.524 -5.006 -15.144 1.00 54.19 159 ARG A CA 1
ATOM 1116 C C . ARG A 1 159 ? 0.721 -4.178 -14.811 1.00 54.19 159 ARG A C 1
ATOM 1118 O O . ARG A 1 159 ? 1.761 -4.354 -15.434 1.00 54.19 159 ARG A O 1
ATOM 1125 N N . ALA A 1 160 ? 0.629 -3.263 -13.845 1.00 65.06 160 ALA A N 1
ATOM 1126 C CA . ALA A 1 160 ? 1.767 -2.426 -13.466 1.00 65.06 160 ALA A CA 1
ATOM 1127 C C . ALA A 1 160 ? 2.828 -3.265 -12.725 1.00 65.06 160 ALA A C 1
ATOM 1129 O O . ALA A 1 160 ? 2.663 -3.574 -11.542 1.00 65.06 160 ALA A O 1
ATOM 1130 N N . VAL A 1 161 ? 3.904 -3.635 -13.422 1.00 76.88 161 VAL A N 1
ATOM 1131 C CA . VAL A 1 161 ? 5.035 -4.403 -12.882 1.00 76.88 161 VAL A CA 1
ATOM 1132 C C . VAL A 1 161 ? 5.940 -3.484 -12.058 1.00 76.88 161 VAL A C 1
ATOM 1134 O O . VAL A 1 161 ? 6.388 -2.445 -12.537 1.00 76.88 161 VAL A O 1
ATOM 1137 N N . ARG A 1 162 ? 6.226 -3.866 -10.808 1.00 84.88 162 ARG A N 1
ATOM 1138 C CA . ARG A 1 162 ? 7.203 -3.187 -9.939 1.00 84.88 162 ARG A CA 1
ATOM 1139 C C . ARG A 1 162 ? 8.319 -4.149 -9.581 1.00 84.88 162 ARG A C 1
ATOM 1141 O O . ARG A 1 162 ? 8.044 -5.282 -9.186 1.00 84.88 162 ARG A O 1
ATOM 1148 N N . PHE A 1 163 ? 9.555 -3.684 -9.681 1.00 85.81 163 PHE A N 1
ATOM 1149 C CA . PHE A 1 163 ? 10.745 -4.478 -9.416 1.00 85.81 163 PHE A CA 1
ATOM 1150 C C . PHE A 1 163 ? 11.752 -3.671 -8.592 1.00 85.81 163 PHE A C 1
ATOM 1152 O O . PHE A 1 163 ? 11.794 -2.444 -8.663 1.00 85.81 163 PHE A O 1
ATOM 1159 N N . LEU A 1 164 ? 12.545 -4.374 -7.790 1.00 88.88 164 LEU A N 1
ATOM 1160 C CA . LEU A 1 164 ? 13.670 -3.807 -7.054 1.00 88.88 164 LEU A CA 1
ATOM 1161 C C . LEU A 1 164 ? 14.957 -4.057 -7.828 1.00 88.88 164 LEU A C 1
ATOM 1163 O O . LEU A 1 164 ? 15.105 -5.092 -8.477 1.00 88.88 164 LEU A O 1
ATOM 1167 N N . TRP A 1 165 ? 15.895 -3.127 -7.723 1.00 92.31 165 TRP A N 1
ATOM 1168 C CA . TRP A 1 165 ? 17.225 -3.241 -8.300 1.00 92.31 165 TRP A CA 1
ATOM 1169 C C . TRP A 1 165 ? 18.254 -2.669 -7.324 1.00 92.31 165 TRP A C 1
ATOM 1171 O O . TRP A 1 165 ? 17.925 -1.840 -6.476 1.00 92.31 165 TRP A O 1
ATOM 1181 N N . GLN A 1 166 ? 19.492 -3.139 -7.420 1.00 89.06 166 GLN A N 1
ATOM 1182 C CA . GLN A 1 166 ? 20.630 -2.599 -6.682 1.00 89.06 166 GLN A CA 1
ATOM 1183 C C . GLN A 1 166 ? 21.795 -2.398 -7.629 1.00 89.06 166 GLN A C 1
ATOM 1185 O O . GLN A 1 166 ? 21.928 -3.089 -8.643 1.00 89.06 166 GLN A O 1
ATOM 1190 N N . SER A 1 167 ? 22.658 -1.448 -7.301 1.00 88.56 167 SER A N 1
ATOM 1191 C CA . SER A 1 167 ? 23.905 -1.267 -8.023 1.00 88.56 167 SER A CA 1
ATOM 1192 C C . SER A 1 167 ? 25.059 -1.011 -7.082 1.00 88.56 167 SER A C 1
ATOM 1194 O O . SER A 1 167 ? 24.865 -0.519 -5.972 1.00 88.56 167 SER A O 1
ATOM 1196 N N . ASP A 1 168 ? 26.252 -1.394 -7.518 1.00 88.38 168 ASP A N 1
ATOM 1197 C CA . ASP A 1 168 ? 27.478 -1.064 -6.807 1.00 88.38 168 ASP A CA 1
ATOM 1198 C C . ASP A 1 168 ? 27.916 0.386 -7.070 1.00 88.38 168 ASP A C 1
ATOM 1200 O O . ASP A 1 168 ? 27.286 1.147 -7.809 1.00 88.38 168 ASP A O 1
ATOM 1204 N N . ALA A 1 169 ? 29.034 0.768 -6.453 1.00 84.69 169 ALA A N 1
ATOM 1205 C CA . ALA A 1 169 ? 29.608 2.103 -6.589 1.00 84.69 169 ALA A CA 1
ATOM 1206 C C . ALA A 1 169 ? 30.151 2.400 -7.997 1.00 84.69 169 ALA A C 1
ATOM 1208 O O . ALA A 1 169 ? 30.398 3.557 -8.323 1.00 84.69 169 ALA A O 1
ATOM 1209 N N . GLN A 1 170 ? 30.344 1.374 -8.826 1.00 85.25 170 GLN A N 1
ATOM 1210 C CA . GLN A 1 170 ? 30.757 1.490 -10.221 1.00 85.25 170 GLN A CA 1
ATOM 1211 C C . GLN A 1 170 ? 29.545 1.494 -11.166 1.00 85.25 170 GLN A C 1
ATOM 1213 O O . GLN A 1 170 ? 29.711 1.346 -12.378 1.00 85.25 170 GLN A O 1
ATOM 1218 N N . ALA A 1 171 ? 28.331 1.661 -10.626 1.00 88.12 171 ALA A N 1
ATOM 1219 C CA . ALA A 1 171 ? 27.074 1.603 -11.358 1.00 88.12 171 ALA A CA 1
ATOM 1220 C C . ALA A 1 171 ? 26.896 0.285 -12.134 1.00 88.12 171 ALA A C 1
ATOM 1222 O O . ALA A 1 171 ? 26.380 0.279 -13.253 1.00 88.12 171 ALA A O 1
ATOM 1223 N N . ARG A 1 172 ? 27.300 -0.851 -11.554 1.00 90.94 172 ARG A N 1
ATOM 1224 C CA . ARG A 1 172 ? 26.936 -2.185 -12.054 1.00 90.94 172 ARG A CA 1
ATOM 1225 C C . ARG A 1 172 ? 25.703 -2.696 -11.357 1.00 90.94 172 ARG A C 1
ATOM 1227 O O . ARG A 1 172 ? 25.600 -2.595 -10.141 1.00 90.94 172 ARG A O 1
ATOM 1234 N N . LEU A 1 173 ? 24.790 -3.280 -12.121 1.00 89.88 173 LEU A N 1
ATOM 1235 C CA . LEU A 1 173 ? 23.581 -3.894 -11.596 1.00 89.88 173 LEU A CA 1
ATOM 1236 C C . LEU A 1 173 ? 23.959 -5.152 -10.804 1.00 89.88 173 LEU A C 1
ATOM 1238 O O . LEU A 1 173 ? 24.330 -6.162 -11.391 1.00 89.88 173 LEU A O 1
ATOM 1242 N N . THR A 1 174 ? 23.884 -5.110 -9.478 1.00 87.31 174 THR A N 1
ATOM 1243 C CA . THR A 1 174 ? 24.295 -6.226 -8.604 1.00 87.31 174 THR A CA 1
ATOM 1244 C C . THR A 1 174 ? 23.138 -7.124 -8.203 1.00 87.31 174 THR A C 1
ATOM 1246 O O . THR A 1 174 ? 23.339 -8.294 -7.891 1.00 87.31 174 THR A O 1
ATOM 1249 N N . SER A 1 175 ? 21.919 -6.593 -8.214 1.00 85.00 175 SER A N 1
ATOM 1250 C CA . SER A 1 175 ? 20.716 -7.352 -7.904 1.00 85.00 175 SER A CA 1
ATOM 1251 C C . SER A 1 175 ? 19.529 -6.788 -8.663 1.00 85.00 175 SER A C 1
ATOM 1253 O O . SER A 1 175 ? 19.427 -5.577 -8.866 1.00 85.00 175 SER A O 1
ATOM 1255 N N . LEU A 1 176 ? 18.629 -7.674 -9.077 1.00 88.38 176 LEU A N 1
ATOM 1256 C CA . LEU A 1 176 ? 17.411 -7.340 -9.795 1.00 88.38 176 LEU A CA 1
ATOM 1257 C C . LEU A 1 176 ? 16.326 -8.350 -9.419 1.00 88.38 176 LEU A C 1
ATOM 1259 O O . LEU A 1 176 ?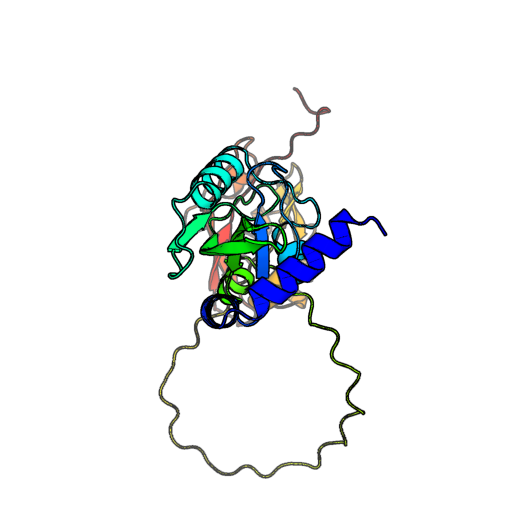 16.535 -9.558 -9.511 1.00 88.38 176 LEU A O 1
ATOM 1263 N N . SER A 1 177 ? 15.170 -7.870 -8.966 1.00 83.38 177 SER A N 1
ATOM 1264 C CA . SER A 1 177 ? 14.074 -8.751 -8.559 1.00 83.38 177 SER A CA 1
ATOM 1265 C C . SER A 1 177 ? 13.440 -9.450 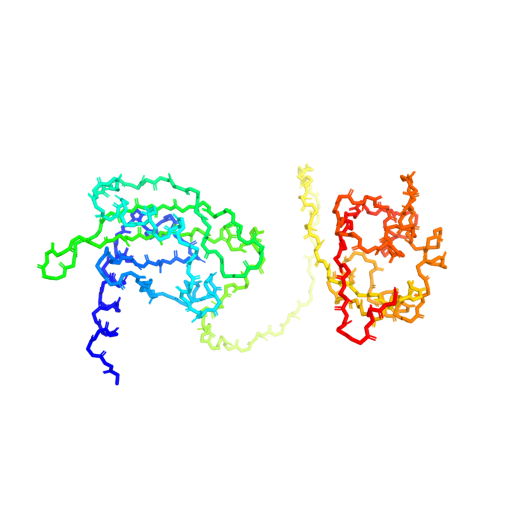-9.771 1.00 83.38 177 SER A C 1
ATOM 1267 O O . SER A 1 177 ? 13.314 -8.816 -10.826 1.00 83.38 177 SER A O 1
ATOM 1269 N N . PRO A 1 178 ? 12.923 -10.682 -9.612 1.00 77.19 178 PRO A N 1
ATOM 1270 C CA . PRO A 1 178 ? 12.376 -11.473 -10.716 1.00 77.19 178 PRO A CA 1
ATOM 1271 C C . PRO A 1 178 ? 11.112 -10.871 -11.340 1.00 77.19 178 PRO A C 1
ATOM 1273 O O . PRO A 1 178 ? 10.772 -11.227 -12.459 1.00 77.19 178 PRO A O 1
ATOM 1276 N N . ASN A 1 179 ? 10.444 -9.923 -10.676 1.00 84.25 179 ASN A N 1
ATOM 1277 C CA . ASN A 1 179 ? 9.238 -9.274 -11.196 1.00 84.25 179 ASN A CA 1
ATOM 1278 C C . ASN A 1 179 ? 9.450 -8.619 -12.571 1.00 84.25 179 ASN A C 1
ATOM 1280 O O . ASN A 1 179 ? 8.520 -8.574 -13.368 1.00 84.25 179 ASN A O 1
ATOM 1284 N N . LEU A 1 180 ? 10.665 -8.147 -12.886 1.00 84.38 180 LEU A N 1
ATOM 1285 C CA . LEU A 1 180 ? 10.962 -7.584 -14.208 1.00 84.38 180 LEU A CA 1
ATOM 1286 C C . LEU A 1 180 ? 10.840 -8.632 -15.333 1.00 84.38 180 LEU A C 1
ATOM 1288 O O . LEU A 1 180 ? 10.628 -8.263 -16.487 1.00 84.38 180 LEU A O 1
ATOM 1292 N N . ALA A 1 181 ? 10.919 -9.929 -15.021 1.00 84.31 181 ALA A N 1
ATOM 1293 C CA . ALA A 1 181 ? 10.756 -10.997 -16.002 1.00 84.31 181 ALA A CA 1
ATOM 1294 C C . ALA A 1 181 ? 9.354 -11.005 -16.630 1.00 84.31 181 ALA A C 1
ATOM 1296 O O . ALA A 1 181 ? 9.225 -11.407 -17.782 1.00 84.31 181 ALA A O 1
ATOM 1297 N N . GLU A 1 182 ? 8.331 -10.498 -15.927 1.00 81.12 182 GLU A N 1
ATOM 1298 C CA . GLU A 1 182 ? 6.988 -10.303 -16.496 1.00 81.12 182 GLU A CA 1
ATOM 1299 C C . GLU A 1 182 ? 6.989 -9.292 -17.659 1.00 81.12 182 GLU A C 1
ATOM 1301 O O . GLU A 1 182 ? 6.111 -9.338 -18.514 1.00 81.12 182 GLU A O 1
ATOM 1306 N N . LEU A 1 183 ? 7.975 -8.386 -17.695 1.00 80.69 183 LEU A N 1
ATOM 1307 C CA . LEU A 1 183 ? 8.103 -7.326 -18.695 1.00 80.69 183 LEU A CA 1
ATOM 1308 C C . LEU A 1 183 ? 9.122 -7.665 -19.790 1.00 80.69 183 LEU A C 1
ATOM 1310 O O . LEU A 1 183 ? 8.841 -7.539 -20.979 1.00 80.69 183 LEU A O 1
ATOM 1314 N N . ALA A 1 184 ? 10.330 -8.053 -19.382 1.00 82.88 184 ALA A N 1
ATOM 1315 C CA . ALA A 1 184 ? 11.481 -8.227 -20.269 1.00 82.88 184 ALA A CA 1
ATOM 1316 C C . ALA A 1 184 ? 11.768 -9.697 -20.621 1.00 82.88 184 ALA A C 1
ATOM 1318 O O . ALA A 1 184 ? 12.593 -9.966 -21.489 1.00 82.88 184 ALA A O 1
ATOM 1319 N N . GLY A 1 185 ? 11.083 -10.643 -19.973 1.00 81.75 185 GLY A N 1
ATOM 1320 C CA . GLY A 1 185 ? 11.338 -12.075 -20.095 1.00 81.75 185 GLY A CA 1
ATOM 1321 C C . GLY A 1 185 ? 12.421 -12.571 -19.121 1.00 81.75 185 GLY A C 1
ATOM 1322 O O . GLY A 1 185 ? 13.377 -11.846 -18.824 1.00 81.75 185 GLY A O 1
ATOM 1323 N N . PRO A 1 186 ? 12.295 -13.807 -18.605 1.00 79.75 186 PRO A N 1
ATOM 1324 C CA . PRO A 1 186 ? 13.194 -14.346 -17.583 1.00 79.75 186 PRO A CA 1
ATOM 1325 C C . PRO A 1 186 ? 14.638 -14.499 -18.075 1.00 79.75 186 PRO A C 1
ATOM 1327 O O . PRO A 1 186 ? 15.562 -14.129 -17.351 1.00 79.75 186 PRO A O 1
ATOM 1330 N N . ASP A 1 187 ? 14.838 -14.957 -19.315 1.00 81.38 187 ASP A N 1
ATOM 1331 C CA . ASP A 1 187 ? 16.175 -15.149 -19.892 1.00 81.38 187 ASP A CA 1
ATOM 1332 C C . ASP A 1 187 ? 16.923 -13.824 -20.055 1.00 81.38 187 ASP A C 1
ATOM 1334 O O . ASP A 1 187 ? 18.097 -13.716 -19.707 1.00 81.38 187 ASP A O 1
ATOM 1338 N N . ALA A 1 188 ? 16.237 -12.784 -20.539 1.00 80.25 188 ALA A N 1
ATOM 1339 C CA . ALA A 1 188 ? 16.835 -11.464 -20.691 1.00 80.25 188 ALA A CA 1
ATOM 1340 C C . ALA A 1 188 ? 17.224 -10.877 -19.330 1.00 80.25 188 ALA A C 1
ATOM 1342 O O . ALA A 1 188 ? 18.322 -10.343 -19.199 1.00 80.25 188 ALA A O 1
ATOM 1343 N N . VAL A 1 189 ? 16.355 -11.013 -18.318 1.00 81.00 189 VAL A N 1
ATOM 1344 C CA . VAL A 1 189 ? 16.576 -10.520 -16.949 1.00 81.00 189 VAL A CA 1
ATOM 1345 C C . VAL A 1 189 ? 17.762 -11.200 -16.271 1.00 81.00 189 VAL A C 1
ATOM 1347 O O . VAL A 1 189 ? 18.568 -10.514 -15.639 1.00 81.00 189 VAL A O 1
ATOM 1350 N N . ALA A 1 190 ? 17.910 -12.516 -16.435 1.00 83.38 190 ALA A N 1
ATOM 1351 C CA . ALA A 1 190 ? 19.023 -13.270 -15.860 1.00 83.38 190 ALA A CA 1
ATOM 1352 C C . ALA A 1 190 ? 20.395 -12.755 -16.338 1.00 83.38 190 ALA A C 1
ATOM 1354 O O . ALA A 1 190 ? 21.356 -12.759 -15.573 1.00 83.38 190 ALA A O 1
ATOM 1355 N N . GLN A 1 191 ? 20.468 -12.241 -17.569 1.00 84.69 191 GLN A N 1
ATOM 1356 C CA . GLN A 1 191 ? 21.703 -11.750 -18.192 1.00 84.69 191 GLN A CA 1
ATOM 1357 C C . GLN A 1 191 ? 22.056 -10.296 -17.826 1.00 84.69 191 GLN A C 1
ATOM 1359 O O . GLN A 1 191 ? 23.077 -9.774 -18.283 1.00 84.69 191 GLN A O 1
ATOM 1364 N N . LEU A 1 192 ? 21.211 -9.595 -17.059 1.00 87.38 192 LEU A N 1
ATOM 1365 C CA . LEU A 1 192 ? 21.442 -8.184 -16.712 1.00 87.38 192 LEU A CA 1
ATOM 1366 C C . LEU A 1 192 ? 22.345 -8.018 -15.489 1.00 87.38 192 LEU A C 1
ATOM 1368 O O . LEU A 1 192 ? 23.082 -7.034 -15.400 1.00 87.38 192 LEU A O 1
ATOM 1372 N N . VAL A 1 193 ? 22.283 -8.955 -14.541 1.00 91.06 193 VAL A N 1
ATOM 1373 C CA . VAL A 1 193 ? 23.052 -8.882 -13.294 1.00 91.06 193 VAL A CA 1
ATOM 1374 C C . VAL A 1 193 ? 24.552 -9.012 -13.594 1.00 91.06 193 VAL A C 1
ATOM 1376 O O . VAL A 1 193 ? 24.979 -9.856 -14.374 1.00 91.06 193 VAL A O 1
ATOM 1379 N N . GLY A 1 194 ? 25.357 -8.142 -1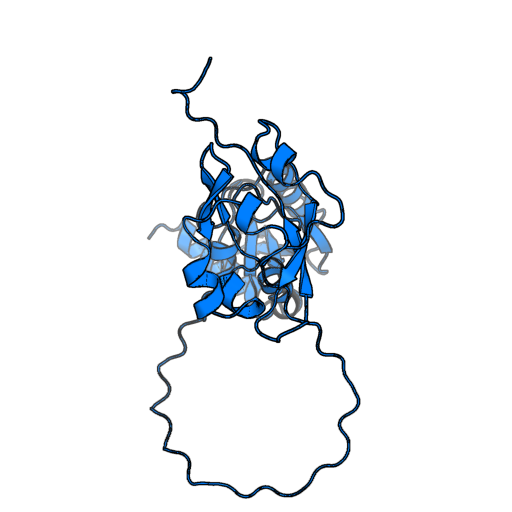2.987 1.00 84.25 194 GLY A N 1
ATOM 1380 C CA . GLY A 1 194 ? 26.805 -8.012 -13.185 1.00 84.25 194 GLY A CA 1
ATOM 1381 C C . GLY A 1 194 ? 27.216 -6.990 -14.254 1.00 84.25 194 GLY A C 1
ATOM 1382 O O . GLY A 1 194 ? 28.389 -6.602 -14.324 1.00 84.25 194 GLY A O 1
ATOM 1383 N N . ARG A 1 195 ? 26.276 -6.505 -15.073 1.00 90.00 195 ARG A N 1
ATOM 1384 C CA . ARG A 1 195 ? 26.569 -5.551 -16.153 1.00 90.00 195 ARG A CA 1
ATOM 1385 C C . ARG A 1 195 ? 26.557 -4.099 -15.659 1.00 90.00 195 ARG A C 1
ATOM 1387 O O . ARG A 1 195 ? 25.753 -3.760 -14.790 1.00 90.00 195 ARG A O 1
ATOM 1394 N N . PRO A 1 196 ? 27.423 -3.221 -16.199 1.00 89.38 196 PRO A N 1
ATOM 1395 C CA . PRO A 1 196 ? 27.377 -1.796 -15.898 1.00 89.38 196 PRO A CA 1
ATOM 1396 C C . PRO A 1 196 ? 26.159 -1.153 -16.569 1.00 89.38 196 PRO A C 1
ATOM 1398 O O . PRO A 1 196 ? 25.829 -1.480 -17.709 1.00 89.38 196 PRO A O 1
ATOM 1401 N N . TRP A 1 197 ? 25.516 -0.199 -15.895 1.00 87.44 197 TRP A N 1
ATOM 1402 C CA . TRP A 1 197 ? 24.381 0.548 -16.444 1.00 87.44 197 TRP A CA 1
ATOM 1403 C C . TRP A 1 197 ? 24.718 1.239 -17.766 1.00 87.44 197 TRP A C 1
ATOM 1405 O O . TRP A 1 197 ? 23.861 1.316 -18.640 1.00 87.44 197 TRP A O 1
ATOM 1415 N N . ALA A 1 198 ? 25.970 1.663 -17.953 1.00 86.12 198 ALA A N 1
ATOM 1416 C CA . ALA A 1 198 ? 26.441 2.248 -19.206 1.00 86.12 198 ALA A CA 1
ATOM 1417 C C . ALA A 1 198 ? 26.275 1.300 -20.410 1.00 86.12 198 ALA A C 1
ATOM 1419 O O . ALA A 1 198 ? 25.874 1.751 -21.477 1.00 86.12 198 ALA A O 1
ATOM 1420 N N . ASP A 1 199 ? 26.491 -0.008 -20.225 1.00 85.00 199 ASP A N 1
ATOM 1421 C CA . ASP A 1 199 ? 26.322 -1.014 -21.286 1.00 85.00 199 ASP A CA 1
ATOM 1422 C C . ASP A 1 199 ? 24.856 -1.434 -21.466 1.00 85.00 199 ASP A C 1
ATOM 1424 O O . ASP A 1 199 ? 24.486 -2.028 -22.483 1.00 85.00 199 ASP A O 1
ATOM 1428 N N . LEU A 1 200 ? 24.025 -1.212 -20.444 1.00 86.38 200 LEU A N 1
ATOM 1429 C CA . LEU A 1 200 ? 22.590 -1.488 -20.494 1.00 86.38 200 LEU A CA 1
ATOM 1430 C C . LEU A 1 200 ? 21.837 -0.364 -21.209 1.00 86.38 200 LEU A C 1
ATOM 1432 O O . LEU A 1 200 ? 20.849 -0.635 -21.900 1.00 86.38 200 LEU A O 1
ATOM 1436 N N . ILE A 1 201 ? 22.305 0.879 -21.075 1.00 84.25 201 ILE A N 1
ATOM 1437 C CA . ILE A 1 201 ? 21.759 2.034 -21.785 1.00 84.25 201 ILE A CA 1
ATOM 1438 C C . ILE A 1 201 ? 22.037 1.885 -23.291 1.00 84.25 201 ILE A C 1
ATOM 1440 O O . ILE A 1 201 ? 23.129 1.535 -23.720 1.00 84.25 201 ILE A O 1
ATOM 1444 N N . GLY A 1 202 ? 21.014 2.090 -24.117 1.00 69.88 202 GLY A N 1
ATOM 1445 C CA . GLY A 1 202 ? 21.033 1.862 -25.564 1.00 69.88 202 GLY A CA 1
ATOM 1446 C C . GLY A 1 202 ? 20.796 0.403 -25.973 1.00 69.88 202 GLY A C 1
ATOM 1447 O O . GLY A 1 202 ? 20.159 0.160 -26.997 1.00 69.88 202 GLY A O 1
ATOM 1448 N N . ALA A 1 203 ? 21.229 -0.571 -25.166 1.00 73.81 203 ALA A N 1
ATOM 1449 C CA . ALA A 1 203 ? 21.074 -1.995 -25.47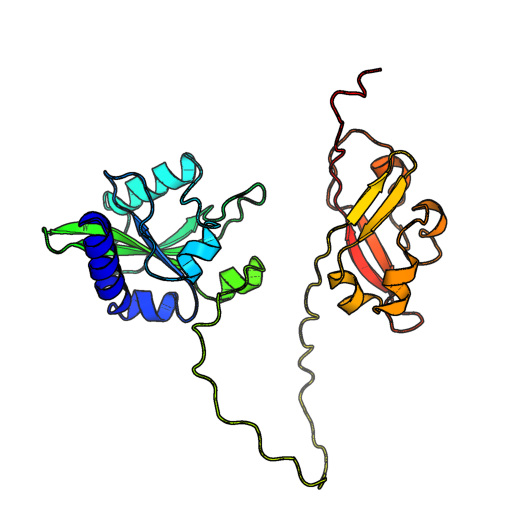2 1.00 73.81 203 ALA A CA 1
ATOM 1450 C C . ALA A 1 203 ? 19.770 -2.604 -24.935 1.00 73.81 203 ALA A C 1
ATOM 1452 O O . ALA A 1 203 ? 19.122 -3.381 -25.634 1.00 73.81 203 ALA A O 1
ATOM 1453 N N . VAL A 1 204 ? 19.391 -2.276 -23.701 1.00 78.44 204 VAL A N 1
ATOM 1454 C CA . VAL A 1 204 ? 18.217 -2.824 -22.992 1.00 78.44 204 VAL A CA 1
ATOM 1455 C C . VAL A 1 204 ? 17.309 -1.698 -22.510 1.00 78.44 204 VAL A C 1
ATOM 1457 O O . VAL A 1 204 ? 16.087 -1.823 -22.560 1.00 78.44 204 VAL A O 1
ATOM 1460 N N . VAL A 1 205 ? 17.904 -0.581 -22.097 1.00 83.38 205 VAL A N 1
ATOM 1461 C CA . VAL A 1 205 ? 17.208 0.583 -21.552 1.00 83.38 205 VAL A CA 1
ATOM 1462 C C . VAL A 1 205 ? 17.502 1.796 -22.426 1.00 83.38 205 VAL A C 1
ATOM 1464 O O . VAL A 1 205 ? 18.653 2.067 -22.733 1.00 83.38 205 VAL A O 1
ATOM 1467 N N . GLN A 1 206 ? 16.492 2.559 -22.831 1.00 78.75 206 GLN A N 1
ATOM 1468 C CA . GLN A 1 206 ? 16.688 3.864 -23.462 1.00 78.75 206 GLN A CA 1
ATOM 1469 C C . GLN A 1 206 ? 16.365 4.968 -22.459 1.00 78.75 206 GLN A C 1
ATOM 1471 O O . GLN A 1 206 ? 15.212 5.140 -22.061 1.00 78.75 206 GLN A O 1
ATOM 1476 N N . ASP A 1 207 ? 17.385 5.735 -22.085 1.00 83.56 207 ASP A N 1
ATOM 1477 C CA . ASP A 1 207 ? 17.256 6.933 -21.259 1.00 83.56 207 ASP A CA 1
ATOM 1478 C C . ASP A 1 207 ? 17.069 8.161 -22.159 1.00 83.56 207 ASP A C 1
ATOM 1480 O O . ASP A 1 207 ? 18.032 8.813 -22.558 1.00 83.56 207 ASP A O 1
ATOM 1484 N N . ARG A 1 208 ? 15.819 8.450 -22.540 1.00 73.62 208 ARG A N 1
ATOM 1485 C CA . ARG A 1 208 ? 15.509 9.595 -23.418 1.00 73.62 208 ARG A CA 1
ATOM 1486 C C . ARG A 1 208 ? 15.697 10.940 -22.721 1.00 73.62 208 ARG A C 1
ATOM 1488 O O . ARG A 1 208 ? 15.991 11.924 -23.390 1.00 73.62 208 ARG A O 1
ATOM 1495 N N . SER A 1 209 ? 15.498 10.977 -21.406 1.00 71.75 209 SER A N 1
ATOM 1496 C CA . SER A 1 209 ? 15.741 12.157 -20.574 1.00 71.75 209 SER A CA 1
ATOM 1497 C C . SER A 1 209 ? 17.228 12.445 -20.369 1.00 71.75 209 SER A C 1
ATOM 1499 O O . SER A 1 209 ? 17.585 13.596 -20.135 1.00 71.75 209 SER A O 1
ATOM 1501 N N . GLY A 1 210 ? 18.082 11.421 -20.464 1.00 80.88 210 GLY A N 1
ATOM 1502 C CA . GLY A 1 210 ? 19.491 11.501 -20.085 1.00 80.88 210 GLY A CA 1
ATOM 1503 C C . GLY A 1 210 ? 19.683 11.619 -18.568 1.00 80.88 210 GLY A C 1
ATOM 1504 O O . GLY A 1 210 ? 18.737 11.818 -17.812 1.00 80.88 210 GLY A O 1
ATOM 1505 N N . GLY A 1 211 ? 20.928 11.529 -18.100 1.00 81.25 211 GLY A N 1
ATOM 1506 C CA . GLY A 1 211 ? 21.269 11.764 -16.691 1.00 81.25 211 GLY A CA 1
ATOM 1507 C C . GLY A 1 211 ? 21.065 10.572 -15.748 1.00 81.25 211 GLY A C 1
ATOM 1508 O O . GLY A 1 211 ? 21.359 10.702 -14.560 1.00 81.25 211 GLY A O 1
ATOM 1509 N N . LEU A 1 212 ? 20.639 9.392 -16.225 1.00 84.00 212 LEU A N 1
ATOM 1510 C CA . LEU A 1 212 ? 20.550 8.197 -15.371 1.00 84.00 212 LEU A CA 1
ATOM 1511 C C . LEU A 1 212 ? 21.905 7.830 -14.743 1.00 84.00 212 LEU A C 1
ATOM 1513 O O . LEU A 1 212 ? 21.970 7.545 -13.550 1.00 84.00 212 LEU A O 1
ATOM 1517 N N . LEU A 1 213 ? 22.995 7.872 -15.518 1.00 86.75 213 LEU A N 1
ATOM 1518 C CA . LEU A 1 213 ? 24.339 7.564 -15.005 1.00 86.75 213 LEU A CA 1
ATOM 1519 C C . LEU A 1 213 ? 24.800 8.568 -13.944 1.00 86.75 213 LEU A C 1
ATOM 1521 O O . LEU A 1 213 ? 25.341 8.165 -12.921 1.00 86.75 213 LEU A O 1
ATOM 1525 N N . GLU A 1 214 ? 24.525 9.858 -14.140 1.00 83.81 214 GLU A N 1
ATOM 1526 C CA . GLU A 1 214 ? 24.855 10.902 -13.162 1.00 83.81 214 GLU A CA 1
ATOM 1527 C C . GLU A 1 214 ? 24.110 10.682 -11.842 1.00 83.81 214 GLU A C 1
ATOM 1529 O O . GLU A 1 214 ? 24.694 10.782 -10.764 1.00 83.81 214 GLU A O 1
ATOM 1534 N N . ARG A 1 215 ? 22.828 10.308 -11.920 1.00 87.69 215 ARG A N 1
ATOM 1535 C CA . ARG A 1 215 ? 22.009 9.967 -10.751 1.00 87.69 215 ARG A CA 1
ATOM 1536 C C . ARG A 1 215 ? 22.495 8.705 -10.038 1.00 87.69 215 ARG A C 1
ATOM 1538 O O . ARG A 1 215 ? 22.429 8.645 -8.814 1.00 87.69 215 ARG A O 1
ATOM 1545 N N . LEU A 1 216 ? 22.975 7.707 -10.781 1.00 87.25 216 LEU A N 1
ATOM 1546 C CA . LEU A 1 216 ? 23.544 6.475 -10.223 1.00 87.25 216 LEU A CA 1
ATOM 1547 C C . LEU A 1 216 ? 24.880 6.718 -9.514 1.00 87.25 216 LEU A C 1
ATOM 1549 O O . LEU A 1 216 ? 25.158 6.072 -8.509 1.00 87.25 216 LEU A O 1
ATOM 1553 N N . SER A 1 217 ? 25.694 7.646 -10.020 1.00 84.75 217 SER A N 1
ATOM 1554 C CA . SER A 1 217 ? 26.955 8.054 -9.389 1.00 84.75 217 SER A CA 1
ATOM 1555 C C . SER A 1 217 ? 26.771 9.077 -8.262 1.00 84.75 217 SER A C 1
ATOM 1557 O O . SER A 1 217 ? 27.704 9.327 -7.499 1.00 84.75 217 SER A O 1
ATOM 1559 N N . GLY A 1 218 ? 25.590 9.687 -8.160 1.00 80.38 218 GLY A N 1
ATOM 1560 C CA . GLY A 1 218 ? 25.268 10.693 -7.158 1.00 80.38 218 GLY A CA 1
ATOM 1561 C C . GLY A 1 218 ? 25.025 10.120 -5.760 1.00 80.38 218 GLY A C 1
ATOM 1562 O O . GLY A 1 218 ? 24.692 8.954 -5.567 1.00 80.38 218 GLY A O 1
ATOM 1563 N N . THR A 1 219 ? 25.141 10.989 -4.757 1.00 78.88 219 THR A N 1
ATOM 1564 C CA . THR A 1 219 ? 24.857 10.680 -3.342 1.00 78.88 219 THR A CA 1
ATOM 1565 C C . THR A 1 219 ? 23.496 11.205 -2.883 1.00 78.88 219 THR A C 1
ATOM 1567 O O . THR A 1 219 ? 23.176 11.179 -1.694 1.00 78.88 219 THR A O 1
ATOM 1570 N N . THR A 1 220 ? 22.658 11.653 -3.817 1.00 76.81 220 THR A N 1
ATOM 1571 C CA . THR A 1 220 ? 21.319 12.171 -3.539 1.00 76.81 220 THR A CA 1
ATOM 1572 C C . THR A 1 220 ? 20.252 11.121 -3.834 1.00 76.81 220 THR A C 1
ATOM 1574 O O . THR A 1 220 ? 20.378 10.316 -4.753 1.00 76.81 220 THR A O 1
ATOM 1577 N N . THR A 1 221 ? 19.177 11.115 -3.043 1.00 79.75 221 THR A N 1
ATOM 1578 C CA . THR A 1 221 ? 17.989 10.309 -3.364 1.00 79.75 221 THR A CA 1
ATOM 1579 C C . THR A 1 221 ? 17.258 10.937 -4.546 1.00 79.75 221 THR A C 1
ATOM 1581 O O . THR A 1 221 ? 17.085 12.156 -4.588 1.00 79.75 221 THR A O 1
ATOM 1584 N N . TRP A 1 222 ? 16.799 10.115 -5.486 1.00 85.31 222 TRP A N 1
ATOM 1585 C CA . TRP A 1 222 ? 16.057 10.556 -6.663 1.00 85.31 222 TRP A CA 1
ATOM 1586 C C . TRP A 1 222 ? 14.901 9.606 -6.982 1.00 85.31 222 TRP A C 1
ATOM 1588 O O . TRP A 1 222 ? 14.934 8.414 -6.683 1.00 85.31 222 TRP A O 1
ATOM 1598 N N . SER A 1 223 ? 13.863 10.146 -7.610 1.00 86.69 223 SER A N 1
ATOM 1599 C CA . SER A 1 223 ? 12.692 9.403 -8.077 1.00 86.69 223 SER A CA 1
ATOM 1600 C C . SER A 1 223 ? 12.188 9.990 -9.388 1.00 86.69 223 SER A C 1
ATOM 1602 O O . SER A 1 223 ? 12.567 11.109 -9.740 1.00 86.69 223 SER A O 1
ATOM 1604 N N . GLY A 1 224 ? 11.320 9.271 -10.099 1.00 82.25 224 GLY A N 1
ATOM 1605 C CA . GLY A 1 224 ? 10.716 9.794 -11.323 1.00 82.25 224 GLY A CA 1
ATOM 1606 C C . GLY A 1 224 ? 11.607 9.735 -12.561 1.00 82.25 224 GLY A C 1
ATOM 1607 O O . GLY A 1 224 ? 11.315 10.437 -13.525 1.00 82.25 224 GLY A O 1
ATOM 1608 N N . HIS A 1 225 ? 12.702 8.960 -12.560 1.00 86.50 225 HIS A N 1
ATOM 1609 C CA . HIS A 1 225 ? 13.569 8.875 -13.738 1.00 86.50 225 HIS A CA 1
ATOM 1610 C C . HIS A 1 225 ? 12.976 7.914 -14.760 1.00 86.50 225 HIS A C 1
ATOM 1612 O O . HIS A 1 225 ? 13.015 6.697 -14.585 1.00 86.50 225 HIS A O 1
ATOM 1618 N N . GLU A 1 226 ? 12.395 8.455 -15.820 1.00 83.56 226 GLU A N 1
ATOM 1619 C CA . GLU A 1 226 ? 11.685 7.655 -16.808 1.00 83.56 226 GLU A CA 1
ATOM 1620 C C . GLU A 1 226 ? 12.626 7.091 -17.870 1.00 83.56 226 GLU A C 1
ATOM 1622 O O . GLU A 1 226 ? 13.404 7.804 -18.498 1.00 83.56 226 GLU A O 1
ATOM 1627 N N . VAL A 1 227 ? 12.499 5.795 -18.128 1.00 86.00 227 VAL A N 1
ATOM 1628 C CA . VAL A 1 227 ? 13.235 5.089 -19.173 1.00 86.00 227 VAL A CA 1
ATOM 1629 C C . VAL A 1 227 ? 12.287 4.237 -20.005 1.00 86.00 227 VAL A C 1
ATOM 1631 O O . VAL A 1 227 ? 11.199 3.864 -19.560 1.00 86.00 227 VAL A O 1
ATOM 1634 N N . LEU A 1 228 ? 12.703 3.894 -21.222 1.00 79.94 228 LEU A N 1
ATOM 1635 C CA . LEU A 1 228 ? 12.057 2.826 -21.981 1.00 79.94 228 LEU A CA 1
ATOM 1636 C C . LEU A 1 228 ? 12.851 1.541 -21.824 1.00 79.94 228 LEU A C 1
ATOM 1638 O O . LEU A 1 228 ? 14.018 1.477 -22.201 1.00 79.94 228 LEU A O 1
ATOM 1642 N N . TRP A 1 229 ? 12.208 0.515 -21.293 1.00 85.75 229 TRP A N 1
ATOM 1643 C CA . TRP A 1 229 ? 12.799 -0.794 -21.077 1.00 85.75 229 TRP A CA 1
ATOM 1644 C C . TRP A 1 229 ? 12.363 -1.756 -22.178 1.00 85.75 229 TRP A C 1
ATOM 1646 O O . TRP A 1 229 ? 11.170 -1.872 -22.458 1.00 85.75 229 TRP A O 1
ATOM 1656 N N . ARG A 1 230 ? 13.309 -2.452 -22.812 1.00 77.62 230 ARG A N 1
ATOM 1657 C CA . ARG A 1 230 ? 13.001 -3.460 -23.835 1.00 77.62 230 ARG A CA 1
ATOM 1658 C C . ARG A 1 230 ? 12.191 -4.610 -23.251 1.00 77.62 230 ARG A C 1
ATOM 1660 O O . ARG A 1 230 ? 12.577 -5.195 -22.243 1.00 77.62 230 ARG A O 1
ATOM 1667 N N . THR A 1 231 ? 11.080 -4.925 -23.899 1.00 78.69 231 THR A N 1
ATOM 1668 C CA . THR A 1 231 ? 10.223 -6.041 -23.486 1.00 78.69 231 THR A CA 1
ATOM 1669 C C . THR A 1 231 ? 10.692 -7.356 -24.110 1.00 78.69 231 THR A C 1
ATOM 1671 O O . THR A 1 231 ? 11.612 -7.370 -24.932 1.00 78.69 231 THR A O 1
ATOM 1674 N N . ALA A 1 232 ? 10.044 -8.463 -23.742 1.00 72.50 232 ALA A N 1
ATOM 1675 C CA . ALA A 1 232 ? 10.244 -9.746 -24.416 1.00 72.50 232 ALA A CA 1
ATOM 1676 C C . ALA A 1 232 ? 9.868 -9.696 -25.914 1.00 72.50 232 ALA A C 1
ATOM 1678 O O . ALA A 1 232 ? 10.404 -10.469 -26.709 1.00 72.50 232 ALA A O 1
ATOM 1679 N N . THR A 1 233 ? 8.981 -8.775 -26.310 1.00 61.78 233 THR A N 1
ATOM 1680 C CA . THR A 1 233 ? 8.598 -8.551 -27.706 1.00 61.78 233 THR A CA 1
ATOM 1681 C C . THR A 1 233 ? 9.661 -7.699 -28.419 1.00 61.78 233 THR A C 1
ATOM 1683 O O . THR A 1 233 ? 9.909 -6.551 -28.026 1.00 61.78 233 THR A O 1
ATOM 1686 N N . PRO A 1 234 ? 10.292 -8.201 -29.499 1.00 63.34 234 PRO A N 1
ATOM 1687 C CA . PRO A 1 234 ? 11.290 -7.439 -30.243 1.00 63.34 234 PRO A CA 1
ATOM 1688 C C . PRO A 1 234 ? 10.722 -6.126 -30.795 1.00 63.34 234 PRO A C 1
ATOM 1690 O O . PRO A 1 234 ? 9.672 -6.104 -31.426 1.00 63.34 234 PRO A O 1
ATOM 1693 N N . GLY A 1 235 ? 11.446 -5.023 -30.590 1.00 58.16 235 GLY A N 1
ATOM 1694 C CA . GLY A 1 235 ? 11.052 -3.698 -31.086 1.00 58.16 235 GLY A CA 1
ATOM 1695 C C . GLY A 1 235 ? 10.078 -2.933 -30.183 1.00 58.16 235 GLY A C 1
ATOM 1696 O O . GLY A 1 235 ? 9.868 -1.744 -30.408 1.00 58.16 235 GLY A O 1
ATOM 1697 N N . GLU A 1 236 ? 9.555 -3.561 -29.130 1.00 67.25 236 GLU A N 1
ATOM 1698 C CA . GLU A 1 236 ? 8.667 -2.923 -28.160 1.00 67.25 236 GLU A CA 1
ATOM 1699 C C . GLU A 1 236 ? 9.428 -2.477 -2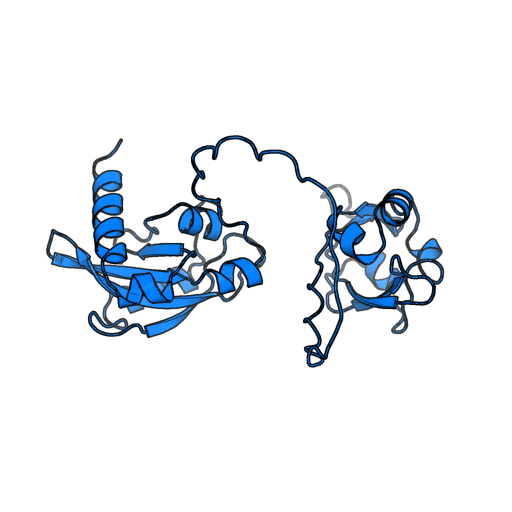6.899 1.00 67.25 236 GLU A C 1
ATOM 1701 O O . GLU A 1 236 ? 10.314 -3.174 -26.388 1.00 67.25 236 GLU A O 1
ATOM 1706 N N . GLY A 1 237 ? 9.081 -1.290 -26.393 1.00 68.31 237 GLY A N 1
ATOM 1707 C CA . GLY A 1 237 ? 9.660 -0.709 -25.185 1.00 68.31 237 GLY A CA 1
ATOM 1708 C C . GLY A 1 237 ? 8.579 -0.238 -24.221 1.00 68.31 237 GLY A C 1
ATOM 1709 O O . GLY A 1 237 ? 7.732 0.577 -24.582 1.00 68.31 237 GLY A O 1
ATOM 1710 N N . ALA A 1 238 ? 8.641 -0.711 -22.982 1.00 77.06 238 ALA A N 1
ATOM 1711 C CA . ALA A 1 238 ? 7.728 -0.317 -21.924 1.00 77.06 238 ALA A CA 1
ATOM 1712 C C . ALA A 1 238 ? 8.277 0.868 -21.127 1.00 77.06 238 ALA A C 1
ATOM 1714 O O . ALA A 1 238 ? 9.466 0.922 -20.809 1.00 77.06 238 ALA A O 1
ATOM 1715 N N . ARG A 1 239 ? 7.405 1.814 -20.769 1.00 77.12 239 ARG A N 1
ATOM 1716 C CA . ARG A 1 239 ? 7.776 2.950 -19.916 1.00 77.12 239 ARG A CA 1
ATOM 1717 C C . ARG A 1 239 ? 7.964 2.469 -18.482 1.00 77.12 239 ARG A C 1
ATOM 1719 O O . ARG A 1 239 ? 7.032 1.949 -17.873 1.00 77.12 239 ARG A O 1
ATOM 1726 N N . VAL A 1 240 ? 9.167 2.663 -17.959 1.00 85.69 240 VAL A N 1
ATOM 1727 C CA . VAL A 1 240 ? 9.556 2.304 -16.597 1.00 85.69 240 VAL A CA 1
ATOM 1728 C C . VAL A 1 240 ? 10.024 3.560 -15.883 1.00 85.69 240 VAL A C 1
ATOM 1730 O O . VAL A 1 240 ? 10.815 4.327 -16.418 1.00 85.69 240 VAL A O 1
ATOM 1733 N N . GLU A 1 241 ? 9.546 3.759 -14.663 1.00 90.31 241 GLU A N 1
ATOM 1734 C CA . GLU A 1 241 ? 10.027 4.816 -13.780 1.00 90.31 241 GLU A CA 1
ATOM 1735 C C . GLU A 1 241 ? 11.018 4.217 -12.780 1.00 90.31 241 GLU A C 1
ATOM 1737 O O . GLU A 1 241 ? 10.680 3.313 -12.013 1.00 90.31 241 GLU A O 1
ATOM 1742 N N . LEU A 1 242 ? 12.251 4.715 -12.795 1.00 90.62 242 LEU A N 1
ATOM 1743 C CA . LEU A 1 242 ? 13.300 4.344 -11.859 1.00 90.62 242 LEU A CA 1
ATOM 1744 C C . LEU A 1 242 ? 13.376 5.366 -10.723 1.00 90.62 242 LEU A C 1
ATOM 1746 O O . LEU A 1 242 ? 13.225 6.575 -10.906 1.00 90.62 242 LEU A O 1
ATOM 1750 N N . SER A 1 243 ? 13.639 4.855 -9.528 1.00 89.06 243 SER A N 1
ATOM 1751 C CA . SER A 1 243 ? 13.952 5.638 -8.336 1.00 89.06 243 SER A CA 1
ATOM 1752 C C . SER A 1 243 ? 15.132 4.984 -7.629 1.00 89.06 243 SER A C 1
ATOM 1754 O O . SER A 1 243 ? 15.237 3.755 -7.636 1.00 89.06 243 SER A O 1
ATOM 1756 N N . GLY A 1 244 ? 16.007 5.788 -7.034 1.00 88.50 244 GLY A N 1
ATOM 1757 C CA . GLY A 1 244 ? 17.237 5.333 -6.396 1.00 88.50 244 GLY A CA 1
ATOM 1758 C C . GLY A 1 244 ? 17.509 6.070 -5.089 1.00 88.50 244 GLY A C 1
ATOM 1759 O O . GLY A 1 244 ? 17.322 7.282 -4.986 1.00 88.50 244 GLY A O 1
ATOM 1760 N N . VAL A 1 245 ? 17.972 5.323 -4.087 1.00 87.31 245 VAL A N 1
ATOM 1761 C CA . VAL A 1 245 ? 18.495 5.857 -2.827 1.00 87.31 245 VAL A CA 1
ATOM 1762 C C . VAL A 1 245 ? 19.923 5.339 -2.637 1.00 87.31 245 VAL A C 1
ATOM 1764 O O . VAL A 1 245 ? 20.132 4.124 -2.676 1.00 87.31 245 VAL A O 1
ATOM 1767 N N . PRO A 1 246 ? 20.918 6.219 -2.454 1.00 83.19 246 PRO A N 1
ATOM 1768 C CA . PRO A 1 246 ? 22.281 5.787 -2.204 1.00 83.19 246 PRO A CA 1
ATOM 1769 C C . PRO A 1 246 ? 22.385 5.234 -0.783 1.00 83.19 246 PRO A C 1
ATOM 1771 O O . PRO A 1 246 ? 22.021 5.897 0.189 1.00 83.19 246 PRO A O 1
ATOM 1774 N N . VAL A 1 247 ? 22.894 4.011 -0.660 1.00 75.75 247 VAL A N 1
ATOM 1775 C CA . VAL A 1 247 ? 23.215 3.406 0.634 1.00 75.75 247 VAL A CA 1
ATOM 1776 C C . VAL A 1 247 ? 24.695 3.654 0.896 1.00 75.75 247 VAL A C 1
ATOM 1778 O O . VAL A 1 247 ? 25.563 3.006 0.313 1.00 75.75 247 VAL A O 1
ATOM 1781 N N . LEU A 1 248 ? 24.978 4.642 1.741 1.00 64.06 248 LEU A N 1
ATOM 1782 C CA . LEU A 1 248 ? 26.329 4.950 2.193 1.00 64.06 248 LEU A CA 1
ATOM 1783 C C . LEU A 1 248 ? 26.603 4.116 3.447 1.00 64.06 248 LEU A C 1
ATOM 1785 O O . LEU A 1 248 ? 25.990 4.337 4.489 1.00 64.06 248 LEU A O 1
ATOM 1789 N N . ASP A 1 249 ? 27.490 3.130 3.338 1.00 53.16 249 ASP A N 1
ATOM 1790 C CA . ASP A 1 249 ? 28.018 2.427 4.510 1.00 53.16 249 ASP A CA 1
ATOM 1791 C C . ASP A 1 249 ? 28.945 3.371 5.303 1.00 53.16 249 ASP A C 1
ATOM 1793 O O . ASP A 1 249 ? 29.669 4.182 4.718 1.00 53.16 249 ASP A O 1
ATOM 1797 N N . ALA A 1 250 ? 28.955 3.249 6.632 1.00 46.97 250 ALA A N 1
ATOM 1798 C CA . ALA A 1 250 ? 29.767 4.051 7.550 1.00 46.97 250 ALA A CA 1
ATOM 1799 C C . ALA A 1 250 ? 31.285 3.925 7.295 1.00 46.97 250 ALA A C 1
ATOM 1801 O O . ALA A 1 250 ? 32.061 4.757 7.760 1.00 46.97 250 ALA A O 1
ATOM 1802 N N . ALA A 1 251 ? 31.716 2.937 6.506 1.00 46.38 251 ALA A N 1
ATOM 1803 C CA . ALA A 1 251 ? 33.092 2.786 6.030 1.00 46.38 251 ALA A CA 1
ATOM 1804 C C . ALA A 1 251 ? 33.503 3.763 4.900 1.00 46.38 251 ALA A C 1
ATOM 1806 O O . ALA A 1 251 ? 34.617 3.660 4.390 1.00 46.38 251 ALA A O 1
ATOM 1807 N N . ARG A 1 252 ? 32.633 4.688 4.467 1.00 51.03 252 ARG A N 1
ATOM 1808 C CA . ARG A 1 252 ? 32.898 5.604 3.340 1.00 51.03 252 ARG A CA 1
ATOM 1809 C C . ARG A 1 252 ? 32.559 7.071 3.631 1.00 51.03 252 ARG A C 1
ATOM 1811 O O . ARG A 1 252 ? 31.850 7.719 2.866 1.00 51.03 252 ARG A O 1
ATOM 1818 N N . GLN A 1 253 ? 33.120 7.616 4.709 1.00 36.34 253 GLN A N 1
ATOM 1819 C CA . GLN A 1 253 ? 33.417 9.051 4.746 1.00 36.34 253 GLN A CA 1
ATOM 1820 C C . GLN A 1 253 ? 34.815 9.274 4.165 1.00 36.34 253 GLN A C 1
ATOM 1822 O O . GLN A 1 253 ? 35.805 8.925 4.807 1.00 36.34 253 GLN A O 1
ATOM 1827 N N . VAL A 1 254 ? 34.883 9.835 2.957 1.00 39.69 254 VAL A N 1
ATOM 1828 C CA . VAL A 1 254 ? 36.075 10.529 2.450 1.00 39.69 254 VAL A CA 1
ATOM 1829 C C . VAL A 1 254 ? 35.625 11.826 1.806 1.00 39.69 254 VAL A C 1
ATOM 1831 O O . VAL A 1 254 ? 34.648 11.760 1.026 1.00 39.69 254 VAL A O 1
#

Mean predicted aligned error: 18.15 Å

Solvent-accessible surface area (backbone atoms only — not comparable to full-atom values): 14991 Å² total; per-residue (Å²): 134,59,70,73,61,54,52,40,46,54,50,31,54,54,52,56,65,36,66,69,48,34,62,55,11,51,89,36,21,40,34,35,35,42,58,84,76,74,48,61,37,65,51,42,67,34,27,32,54,45,21,69,70,66,58,59,62,52,69,71,42,50,55,51,49,35,47,34,35,70,61,74,26,37,72,87,45,78,37,82,46,75,41,45,62,36,48,64,94,75,51,44,74,38,70,29,36,29,27,37,42,72,41,97,88,64,51,63,28,22,36,40,22,27,29,34,67,54,33,63,74,69,67,49,77,63,68,73,74,82,72,72,83,72,78,81,82,79,80,86,79,85,84,81,88,80,86,90,82,85,82,75,87,69,81,70,79,76,79,87,78,71,65,55,74,42,61,49,94,81,37,22,28,68,41,68,44,73,51,46,24,83,53,30,27,59,73,59,50,67,68,45,57,72,39,40,50,78,68,34,45,80,72,46,28,41,59,84,78,56,63,63,68,60,54,60,71,38,85,55,72,50,66,77,48,56,30,32,35,46,32,62,52,88,96,44,63,45,85,42,74,44,66,50,71,64,84,80,58,90,91,66,83,127

Nearest PDB structures (foldseek):
  2pyp-assembly1_A  TM=4.300E-01  e=8.049E-01  Halorhodospira halophila
  1xfn-assembly1_A  TM=4.645E-01  e=7.131E-01  Halorhodospira halophila
  4zr7-assembly2_B  TM=3.827E-01  e=1.089E+00  Bacillus subtilis subsp. subtilis str. 168
  4zr7-assembly1_A  TM=3.125E-01  e=3.440E+00  Bacillus subtilis subsp. subtilis str. 168

Sequence (254 aa):
MSEAGQDWARLGATAAQDATLASYAAGGALLLWDRDAGQPGFTNAAARALLAGTGSLPATTRQRLSLLAGGLASPDRLRLERLRLTAGFAAALVTCGCKLVTAADGTPILAIAVPAAEFRRLGIALPQAEADPLPPPEAPAPATTPAEEPAAMATTPARAVRFLWQSDAQARLTSLSPNLAELAGPDAVAQLVGRPWADLIGAVVQDRSGGLLERLSGTTTWSGHEVLWRTATPGEGARVELSGVPVLDAARQV

pLDDT: mean 74.03, std 16.96, range [31.44, 92.88]

Radius of gyration: 24.15 Å; Cα contacts (8 Å, |Δi|>4): 407; chains: 1; bounding box: 61×47×62 Å

Secondary structure (DSSP, 8-state):
--HHHHHHHHHHHHHHH-HHHHHHHTTSEEEEE-TTT-SEEE-SHHHHHHTTTT----HHHHHHHHHIIIIIS-SSSPEEEEEE--SSTT--EEEEEEEEEE-TTS-EEEEEEE-HHHHHHHT----------PPPPPPPPP-------------PPPP-----EEE-TT-BEEEE-GGGHHHH-HHHHHTTTT-BHHHHBTTTEE-SS--HHHHHH-SS-EEEEEEEEE-SSTT-EEEEEEEE-----TT---

Foldseek 3Di:
DDPVLVQLQVQLVQQCPPPVLVVLQPLAFKWKDDLPVLFIRGHDQRLCLQAVVPSDFDPVQSVVQNVLLVPPAEQVDWDWDFAQRHHDDCSGTFTWTWHWDAGPVRRTMIMIGGYVVSCLVVVRDRPPPPDDDDPDDDDDDDDDDDDDDDDDPPPDPPRDFDKDWDADLQQQTQDIGQSCCVFANNVVVVVRHRGHVVVCDPPFKDQPVDCPVVVSNDQDWFWQRWIWGHGVDPPHTDIDIDTDHDDDDPVDDD